Protein AF-A0A6L7WJK2-F1 (afdb_monomer_lite)

pLDDT: mean 91.2, std 11.85, range [32.03, 98.44]

Foldseek 3Di:
DDPPPPDPPAPVVCRVVVVVCVVVVVVVVVPQPQEEAFDADPVRATDPVNVVSCVVVVHHYHPPLADPVLVVLVVVLVVVLQQQAALDFLHQGGPVRHGGDCNVVPFFGFDKDAFQADPPACDCPPVCPRNHGDDRDDDDPPDRRIDGFKDFRCVVRGVSVVCVLVPPSVVSVVCNVPNPPDDDDGDMDGDQPVNGHYD

Sequence (199 aa):
MNTATAWQSDYGEHEAAMAVYREEGTARALALDNRGPIRYDADGALSEDIVESYWRHGFYVFEGVIGKDELADIERDVQSIEDRAPTEPRGKFDHLGRPALGADGKGGGMALVPPLSDPIGGTAGNNGRHPAKMIEPSVPAGAPEWVLQVVGGSLQFSDAALRLYAHPDLLRVAETFNGPDFTPFNEVIWIKHPRLGGS

Secondary structure (DSSP, 8-state):
---------S-GGGHHHHHHHHHHHHHHHHTSS-EE---B-TTSSBPHHHHHHHHHHS--EE-S-S-HHHHHHHHHHHHHHHHTS-SSTT-SB-TTSSBPTTTT--SS-EEEE-TT--SSTTSSGGGGT--SPPP-PPPPTT--S-EEEEEETGGGT-HHHHHHHT-HHHHHHHHHHH-TT------EEE---TTT---

Structure (mmCIF, N/CA/C/O backbone):
data_AF-A0A6L7WJK2-F1
#
_entry.id   AF-A0A6L7WJK2-F1
#
loop_
_atom_site.group_PDB
_atom_site.id
_atom_site.type_symbol
_atom_site.label_atom_id
_atom_site.label_alt_id
_atom_site.label_comp_id
_atom_site.label_asym_id
_atom_site.label_entity_id
_atom_site.label_seq_id
_atom_site.pdbx_PDB_ins_code
_atom_site.Cartn_x
_atom_site.Cartn_y
_atom_site.Cartn_z
_atom_site.occupancy
_atom_site.B_iso_or_equiv
_atom_site.auth_seq_id
_atom_site.auth_comp_id
_atom_site.auth_asym_id
_atom_site.auth_atom_id
_atom_site.pdbx_PDB_model_num
ATOM 1 N N . MET A 1 1 ? -43.176 7.180 7.317 1.00 32.03 1 MET A N 1
ATOM 2 C CA . MET A 1 1 ? -42.360 6.190 6.587 1.00 32.03 1 MET A CA 1
ATOM 3 C C . MET A 1 1 ? -41.141 6.933 6.085 1.00 32.03 1 MET A C 1
ATOM 5 O O . MET A 1 1 ? -41.282 7.759 5.197 1.00 32.03 1 MET A O 1
ATOM 9 N N . ASN A 1 2 ? -40.008 6.767 6.765 1.00 36.47 2 ASN A N 1
ATOM 10 C CA . ASN A 1 2 ? -38.777 7.478 6.439 1.00 36.47 2 ASN A CA 1
ATOM 11 C C . ASN A 1 2 ? -38.114 6.705 5.297 1.00 36.47 2 ASN A C 1
ATOM 13 O O . ASN A 1 2 ? -37.644 5.588 5.504 1.00 36.47 2 ASN A O 1
ATOM 17 N N . THR A 1 3 ? -38.178 7.234 4.080 1.00 38.47 3 THR A N 1
ATOM 18 C CA . THR A 1 3 ? -37.403 6.711 2.957 1.00 38.47 3 THR A CA 1
ATOM 19 C C . THR A 1 3 ? -35.939 6.909 3.311 1.00 38.47 3 THR A C 1
ATOM 21 O O . THR A 1 3 ? -35.471 8.044 3.323 1.00 38.47 3 THR A O 1
ATOM 24 N N . ALA A 1 4 ? -35.244 5.825 3.662 1.00 42.72 4 ALA A N 1
ATOM 25 C CA . ALA A 1 4 ? -33.793 5.826 3.751 1.00 42.72 4 ALA A CA 1
ATOM 26 C C . ALA A 1 4 ? -33.273 6.339 2.406 1.00 42.72 4 ALA A C 1
ATOM 28 O O . ALA A 1 4 ? -33.434 5.678 1.378 1.00 42.72 4 ALA A O 1
ATOM 29 N N . THR A 1 5 ? -32.772 7.572 2.398 1.00 44.53 5 THR A N 1
ATOM 30 C CA . THR A 1 5 ? -32.147 8.173 1.230 1.00 44.53 5 THR A CA 1
ATOM 31 C C . THR A 1 5 ? -31.032 7.242 0.782 1.00 44.53 5 THR A C 1
ATOM 33 O O . THR A 1 5 ? -30.234 6.767 1.593 1.00 44.53 5 THR A O 1
ATOM 36 N N . ALA A 1 6 ? -31.032 6.913 -0.510 1.00 47.53 6 ALA A N 1
ATOM 37 C CA . ALA A 1 6 ? -29.958 6.158 -1.125 1.00 47.53 6 ALA A CA 1
ATOM 38 C C . ALA A 1 6 ? -28.617 6.809 -0.758 1.00 47.53 6 ALA A C 1
ATOM 40 O O . ALA A 1 6 ? -28.504 8.032 -0.739 1.00 47.53 6 ALA A O 1
ATOM 41 N N . TRP A 1 7 ? -27.639 5.972 -0.420 1.00 51.56 7 TRP A N 1
ATOM 42 C CA . TRP A 1 7 ? -26.286 6.350 -0.031 1.00 51.56 7 TRP A CA 1
ATOM 43 C C . TRP A 1 7 ? -25.694 7.348 -1.026 1.00 51.56 7 TRP A C 1
ATOM 45 O O . TRP A 1 7 ? -25.250 6.954 -2.102 1.00 51.56 7 TRP A O 1
ATOM 55 N N . GLN A 1 8 ? -25.682 8.627 -0.666 1.00 54.84 8 GLN A N 1
ATOM 56 C CA . GLN A 1 8 ? -25.047 9.659 -1.467 1.00 54.84 8 GLN A CA 1
ATOM 57 C C . GLN A 1 8 ? -23.642 9.881 -0.904 1.00 54.84 8 GLN A C 1
ATOM 59 O O . GLN A 1 8 ? -23.426 10.711 -0.030 1.00 54.84 8 GLN A O 1
ATOM 64 N N . SER A 1 9 ? -22.702 9.035 -1.332 1.00 60.44 9 SER A N 1
ATOM 65 C CA . SER A 1 9 ? -21.267 9.188 -1.059 1.00 60.44 9 SER A CA 1
ATOM 66 C C . SER A 1 9 ? -20.585 9.884 -2.240 1.00 60.44 9 SER A C 1
ATOM 68 O O . SER A 1 9 ? -19.611 9.366 -2.789 1.00 60.44 9 SER A O 1
ATOM 70 N N . ASP A 1 10 ? -21.178 10.981 -2.702 1.00 71.38 10 ASP A N 1
ATOM 71 C CA . ASP A 1 10 ? -20.612 11.828 -3.747 1.00 71.38 10 ASP A CA 1
ATOM 72 C C . ASP A 1 10 ? -19.895 13.031 -3.114 1.00 71.38 10 ASP A C 1
ATOM 74 O O . ASP A 1 10 ? -19.977 13.260 -1.904 1.00 71.38 10 ASP A O 1
ATOM 78 N N . TYR A 1 11 ? -19.141 13.785 -3.908 1.00 74.56 11 TYR A N 1
ATOM 79 C CA . TYR A 1 11 ? -18.421 14.964 -3.422 1.00 74.56 11 TYR A CA 1
ATOM 80 C C . TYR A 1 11 ? -19.337 16.200 -3.247 1.00 74.56 11 TYR A C 1
ATOM 82 O O . TYR A 1 11 ? -18.851 17.334 -3.247 1.00 74.56 11 TYR A O 1
ATOM 90 N N . GLY A 1 12 ? -20.657 16.016 -3.108 1.00 82.25 12 GLY A N 1
ATOM 91 C CA . GLY A 1 12 ? -21.632 17.086 -2.910 1.00 82.25 12 GLY A CA 1
ATOM 92 C C . GLY A 1 12 ? -21.633 18.088 -4.063 1.00 82.25 12 GLY A C 1
ATOM 93 O O . GLY A 1 12 ? -21.690 17.717 -5.235 1.00 82.25 12 GLY A O 1
ATOM 94 N N . GLU A 1 13 ? -21.515 19.380 -3.745 1.00 84.69 13 GLU A N 1
ATOM 95 C CA . GLU A 1 13 ? -21.421 20.441 -4.761 1.00 84.69 13 GLU A CA 1
ATOM 96 C C . GLU A 1 13 ? -20.194 20.304 -5.683 1.00 84.69 13 GLU A C 1
ATOM 98 O O . GLU A 1 13 ? -20.182 20.859 -6.783 1.00 84.69 13 GLU A O 1
ATOM 103 N N . HIS A 1 14 ? -19.179 19.536 -5.274 1.00 84.94 14 HIS A N 1
ATOM 104 C CA . HIS A 1 14 ? -17.973 19.287 -6.060 1.00 84.94 14 HIS A CA 1
ATOM 105 C C . HIS A 1 14 ? -18.048 18.021 -6.926 1.00 84.94 14 HIS A C 1
ATOM 107 O O . HIS A 1 14 ? -17.106 17.764 -7.677 1.00 84.94 14 HIS A O 1
ATOM 113 N N . GLU A 1 15 ? -19.133 17.237 -6.881 1.00 87.94 15 GLU A N 1
ATOM 114 C CA . GLU A 1 15 ? -19.211 15.956 -7.605 1.00 87.94 15 GLU A CA 1
ATOM 115 C C . GLU A 1 15 ? -18.993 16.115 -9.112 1.00 87.94 15 GLU A C 1
ATOM 117 O O . GLU A 1 15 ? -18.201 15.381 -9.702 1.00 87.94 15 GLU A O 1
ATOM 122 N N . ALA A 1 16 ? -19.628 17.112 -9.733 1.00 91.06 16 ALA A N 1
ATOM 123 C CA . ALA A 1 16 ? -19.473 17.360 -11.166 1.00 91.06 16 ALA A CA 1
ATOM 124 C C . ALA A 1 16 ? -18.013 17.668 -11.545 1.00 91.06 16 ALA A C 1
ATOM 126 O O . ALA A 1 16 ? -17.501 17.137 -12.529 1.00 91.06 16 ALA A O 1
ATOM 127 N N . ALA A 1 17 ? -17.318 18.475 -10.739 1.00 92.75 17 ALA A N 1
ATOM 128 C CA . ALA A 1 17 ? -15.907 18.783 -10.962 1.00 92.75 17 ALA A CA 1
ATOM 129 C C . ALA A 1 17 ? -15.015 17.549 -10.740 1.00 92.75 17 ALA A C 1
ATOM 131 O O . ALA A 1 17 ? -14.096 17.300 -11.519 1.00 92.75 17 ALA A O 1
ATOM 132 N N . MET A 1 18 ? -15.313 16.740 -9.719 1.00 90.69 18 MET A N 1
ATOM 133 C CA . MET A 1 18 ? -14.588 15.502 -9.429 1.00 90.69 18 MET A CA 1
ATOM 134 C C . MET A 1 18 ? -14.791 14.427 -10.499 1.00 90.69 18 MET A C 1
ATOM 136 O O . MET A 1 18 ? -13.870 13.657 -10.772 1.00 90.69 18 MET A O 1
ATOM 140 N N . ALA A 1 19 ? -15.969 14.344 -11.120 1.00 93.19 19 ALA A N 1
ATOM 141 C CA . ALA A 1 19 ? -16.209 13.471 -12.269 1.00 93.19 19 ALA A CA 1
ATOM 142 C C . ALA A 1 19 ? -15.299 13.846 -13.447 1.00 93.19 19 ALA A C 1
ATOM 144 O O . ALA A 1 19 ? -14.521 13.005 -13.895 1.00 93.19 19 ALA A O 1
ATOM 145 N N . VAL A 1 20 ? -15.300 15.121 -13.852 1.00 96.69 20 VAL A N 1
ATOM 146 C CA . VAL A 1 20 ? -14.435 15.621 -14.936 1.00 96.69 20 VAL A CA 1
ATOM 147 C C . VAL A 1 20 ? -12.956 15.396 -14.613 1.00 96.69 20 VAL A C 1
ATOM 149 O O . VAL A 1 20 ? -12.217 14.853 -15.431 1.00 96.69 20 VAL A O 1
ATOM 152 N N . TYR A 1 21 ? -12.523 15.735 -13.394 1.00 96.12 21 TYR A N 1
ATOM 153 C CA . TYR A 1 21 ? -11.138 15.537 -12.962 1.00 96.12 21 TYR A CA 1
ATOM 154 C C . TYR A 1 21 ? -10.690 14.072 -13.070 1.00 96.12 21 TYR A C 1
ATOM 156 O O . TYR A 1 21 ? -9.585 13.799 -13.546 1.00 96.12 21 TYR A O 1
ATOM 164 N N . ARG A 1 22 ? -11.543 13.127 -12.647 1.00 95.50 22 ARG A N 1
ATOM 165 C CA . ARG A 1 22 ? -11.265 11.686 -12.739 1.00 95.50 22 ARG A CA 1
ATOM 166 C C . ARG A 1 22 ? -11.180 11.232 -14.190 1.00 95.50 22 ARG A C 1
ATOM 168 O O . ARG A 1 22 ? -10.203 10.583 -14.539 1.00 95.50 22 ARG A O 1
ATOM 175 N N . GLU A 1 23 ? -12.147 11.595 -15.028 1.00 97.50 23 GLU A N 1
ATOM 176 C CA . GLU A 1 23 ? -12.172 11.198 -16.441 1.00 97.50 23 GLU A CA 1
ATOM 177 C C . GLU A 1 23 ? -10.938 11.702 -17.197 1.00 97.50 23 GLU A C 1
ATOM 179 O O . GLU A 1 23 ? -10.216 10.917 -17.818 1.00 97.50 23 GLU A O 1
ATOM 184 N N . GLU A 1 24 ? -10.638 12.997 -17.090 1.00 98.00 24 GLU A N 1
ATOM 185 C CA . GLU A 1 24 ? -9.466 13.582 -17.738 1.00 98.00 24 GLU A CA 1
ATOM 186 C C . GLU A 1 24 ? -8.157 13.029 -17.160 1.00 98.00 24 GLU A C 1
ATOM 188 O O . GLU A 1 24 ? -7.201 12.775 -17.895 1.00 98.00 24 GLU A O 1
ATOM 193 N N . GLY A 1 25 ? -8.099 12.832 -15.839 1.00 97.25 25 GLY A N 1
ATOM 194 C CA . GLY A 1 25 ? -6.957 12.234 -15.155 1.00 97.25 25 GLY A CA 1
ATOM 195 C C . GLY A 1 25 ? -6.687 10.808 -15.624 1.00 97.25 25 GLY A C 1
ATOM 196 O O . GLY A 1 25 ? -5.543 10.479 -15.935 1.00 97.25 25 GLY A O 1
ATOM 197 N N . THR A 1 26 ? -7.730 9.986 -15.748 1.00 97.00 26 THR A N 1
ATOM 198 C CA . THR A 1 26 ? -7.641 8.627 -16.287 1.00 97.00 26 THR A CA 1
ATOM 199 C C . THR A 1 26 ? -7.170 8.641 -17.736 1.00 97.00 26 THR A C 1
ATOM 201 O O . THR A 1 26 ? -6.247 7.900 -18.066 1.00 97.00 26 THR A O 1
ATOM 204 N N . ALA A 1 27 ? -7.732 9.504 -18.587 1.00 97.88 27 ALA A N 1
ATOM 205 C CA . ALA A 1 27 ? -7.304 9.612 -19.981 1.00 97.88 27 ALA A CA 1
ATOM 206 C C . ALA A 1 27 ? -5.813 9.973 -20.096 1.00 97.88 27 ALA A C 1
ATOM 208 O O . ALA A 1 27 ? -5.083 9.339 -20.857 1.00 97.88 27 ALA A O 1
ATOM 209 N N . ARG A 1 28 ? -5.334 10.938 -19.295 1.00 96.69 28 ARG A N 1
ATOM 210 C CA . ARG A 1 28 ? -3.907 11.297 -19.247 1.00 96.69 28 ARG A CA 1
ATOM 211 C C . ARG A 1 28 ? -3.039 10.150 -18.739 1.00 96.69 28 ARG A C 1
ATOM 213 O O . ARG A 1 28 ? -2.010 9.877 -19.340 1.00 96.69 28 ARG A O 1
ATOM 220 N N . ALA A 1 29 ? -3.451 9.475 -17.666 1.00 95.44 29 ALA A N 1
ATOM 221 C CA . ALA A 1 29 ? -2.688 8.379 -17.071 1.00 95.44 29 ALA A CA 1
ATOM 222 C C . ALA A 1 29 ? -2.567 7.166 -18.008 1.00 95.44 29 ALA A C 1
ATOM 224 O O . ALA A 1 29 ? -1.514 6.542 -18.064 1.00 95.44 29 ALA A O 1
ATOM 225 N N . LEU A 1 30 ? -3.625 6.839 -18.757 1.00 95.62 30 LEU A N 1
ATOM 226 C CA . LEU A 1 30 ? -3.618 5.732 -19.720 1.00 95.62 30 LEU A CA 1
ATOM 227 C C . LEU A 1 30 ? -2.842 6.047 -21.005 1.00 95.62 30 LEU A C 1
ATOM 229 O O . LEU A 1 30 ? -2.488 5.124 -21.731 1.00 95.62 30 LEU A O 1
ATOM 233 N N . ALA A 1 31 ? -2.574 7.323 -21.289 1.00 96.56 31 ALA A N 1
ATOM 234 C CA . ALA A 1 31 ? -1.757 7.738 -22.425 1.00 96.56 31 ALA A CA 1
ATOM 235 C C . ALA A 1 31 ? -0.241 7.691 -22.142 1.00 96.56 31 ALA A C 1
ATOM 237 O O . ALA A 1 31 ? 0.546 7.887 -23.067 1.00 96.56 31 ALA A O 1
ATOM 238 N N . LEU A 1 32 ? 0.175 7.465 -20.888 1.00 96.62 32 LEU A N 1
ATOM 239 C CA . LEU A 1 32 ? 1.586 7.364 -20.511 1.00 96.62 32 LEU A CA 1
ATOM 240 C C . LEU A 1 32 ? 2.197 6.034 -20.977 1.00 96.62 32 LEU A C 1
ATOM 242 O O . LEU A 1 32 ? 1.569 4.980 -20.905 1.00 96.62 32 LEU A O 1
ATOM 246 N N . ASP A 1 33 ? 3.467 6.071 -21.375 1.00 94.88 33 ASP A N 1
ATOM 247 C CA . ASP A 1 33 ? 4.296 4.917 -21.742 1.00 94.88 33 ASP A CA 1
ATOM 248 C C . ASP A 1 33 ? 4.990 4.286 -20.517 1.00 94.88 33 ASP A C 1
ATOM 250 O O . ASP A 1 33 ? 6.176 3.959 -20.551 1.00 94.88 33 ASP A O 1
ATOM 254 N N . ASN A 1 34 ? 4.269 4.139 -19.399 1.00 97.81 34 ASN A N 1
ATOM 255 C CA . ASN A 1 34 ? 4.832 3.712 -18.110 1.00 97.81 34 ASN A CA 1
ATOM 256 C C . ASN A 1 34 ? 4.153 2.478 -17.506 1.00 97.81 34 ASN A C 1
ATOM 258 O O . ASN A 1 34 ? 3.971 2.385 -16.290 1.00 97.81 34 ASN A O 1
ATOM 262 N N . ARG A 1 35 ? 3.740 1.537 -18.356 1.00 97.94 35 ARG A N 1
ATOM 263 C CA . ARG A 1 35 ? 2.968 0.363 -17.947 1.00 97.94 35 ARG A CA 1
ATOM 264 C C . ARG A 1 35 ? 3.322 -0.872 -18.765 1.00 97.94 35 ARG A C 1
ATOM 266 O O . ARG A 1 35 ? 3.453 -0.786 -19.983 1.00 97.94 35 ARG A O 1
ATOM 273 N N . GLY A 1 36 ? 3.408 -2.020 -18.100 1.00 98.00 36 GLY A N 1
ATOM 274 C CA . GLY A 1 36 ? 3.637 -3.311 -18.747 1.00 98.00 36 GLY A CA 1
ATOM 275 C C . GLY A 1 36 ? 4.195 -4.365 -17.789 1.00 98.00 36 GLY A C 1
ATOM 276 O O . GLY A 1 36 ? 4.323 -4.097 -16.596 1.00 98.00 36 GLY A O 1
ATOM 277 N N . PRO A 1 37 ? 4.526 -5.575 -18.269 1.00 98.06 37 PRO A N 1
ATOM 278 C CA . PRO A 1 37 ? 5.157 -6.593 -17.434 1.00 98.06 37 PRO A CA 1
ATOM 279 C C . PRO A 1 37 ? 6.582 -6.186 -17.043 1.00 98.06 37 PRO A C 1
ATOM 281 O O . PRO A 1 37 ? 7.227 -5.387 -17.727 1.00 98.06 37 PRO A O 1
ATOM 284 N N . ILE A 1 38 ? 7.103 -6.790 -15.975 1.00 98.19 38 ILE A N 1
ATOM 285 C CA . ILE A 1 38 ? 8.529 -6.686 -15.652 1.00 98.19 38 ILE A CA 1
ATOM 286 C C . ILE A 1 38 ? 9.331 -7.345 -16.780 1.00 98.19 38 ILE A C 1
ATOM 288 O O . ILE A 1 38 ? 9.020 -8.456 -17.215 1.00 98.19 38 ILE A O 1
ATOM 292 N N . ARG A 1 39 ? 10.366 -6.653 -17.259 1.00 97.94 39 ARG A N 1
ATOM 293 C CA . ARG A 1 39 ? 11.303 -7.162 -18.264 1.00 97.94 39 ARG A CA 1
ATOM 294 C C . ARG A 1 39 ? 12.729 -6.941 -17.804 1.00 97.94 39 ARG A C 1
ATOM 296 O O . ARG A 1 39 ? 13.037 -5.902 -17.227 1.00 97.94 39 ARG A O 1
ATOM 303 N N . TYR A 1 40 ? 13.576 -7.907 -18.123 1.00 98.06 40 TYR A N 1
ATOM 304 C CA . TYR A 1 40 ? 14.997 -7.856 -17.834 1.00 98.06 40 TYR A CA 1
ATOM 305 C C . TYR A 1 40 ? 15.795 -7.886 -19.132 1.00 98.06 40 TYR A C 1
ATOM 307 O O . TYR A 1 40 ? 15.417 -8.588 -20.075 1.00 98.06 40 TYR A O 1
ATOM 315 N N . ASP A 1 41 ? 16.892 -7.140 -19.155 1.00 97.06 41 ASP A N 1
ATOM 316 C CA . ASP A 1 41 ? 17.860 -7.180 -20.241 1.00 97.06 41 ASP A CA 1
ATOM 317 C C . ASP A 1 41 ? 18.749 -8.432 -20.117 1.00 97.06 41 ASP A C 1
ATOM 319 O O . ASP A 1 41 ? 18.620 -9.242 -19.193 1.00 97.06 41 ASP A O 1
ATOM 323 N N . ALA A 1 42 ? 19.636 -8.650 -21.091 1.00 96.50 42 ALA A N 1
ATOM 324 C CA . ALA A 1 42 ? 20.426 -9.882 -21.188 1.00 96.50 42 ALA A CA 1
ATOM 325 C C . ALA A 1 42 ? 21.390 -10.108 -20.005 1.00 96.50 42 ALA A C 1
ATOM 327 O O . ALA A 1 42 ? 21.792 -11.242 -19.746 1.00 96.50 42 ALA A O 1
ATOM 328 N N . ASP A 1 43 ? 21.763 -9.042 -19.301 1.00 94.38 43 ASP A N 1
ATOM 329 C CA . ASP A 1 43 ? 22.588 -9.062 -18.092 1.00 94.38 43 ASP A CA 1
ATOM 330 C C . ASP A 1 43 ? 21.773 -9.292 -16.803 1.00 94.38 43 ASP A C 1
ATOM 332 O O . ASP A 1 43 ? 22.351 -9.451 -15.728 1.00 94.38 43 ASP A O 1
ATOM 336 N N . GLY A 1 44 ? 20.442 -9.365 -16.908 1.00 94.06 44 GLY A N 1
ATOM 337 C CA . GLY A 1 44 ? 19.522 -9.545 -15.789 1.00 94.06 44 GLY A CA 1
ATOM 338 C C . GLY A 1 44 ? 19.106 -8.246 -15.095 1.00 94.06 44 GLY A C 1
ATOM 339 O O . GLY A 1 44 ? 18.338 -8.320 -14.131 1.00 94.06 44 GLY A O 1
ATOM 340 N N . ALA A 1 45 ? 19.567 -7.082 -15.564 1.00 96.06 45 ALA A N 1
ATOM 341 C CA . ALA A 1 45 ? 19.115 -5.785 -15.069 1.00 96.06 45 ALA A CA 1
ATOM 342 C C . ALA A 1 45 ? 17.670 -5.503 -15.505 1.00 96.06 45 ALA A C 1
ATOM 344 O O . ALA A 1 45 ? 17.208 -6.016 -16.527 1.00 96.06 45 ALA A O 1
ATOM 345 N N . LEU A 1 46 ? 16.931 -4.702 -14.727 1.00 98.19 46 LEU A N 1
ATOM 346 C CA . LEU A 1 46 ? 15.621 -4.200 -15.154 1.00 98.19 46 LEU A CA 1
ATOM 347 C C . LEU A 1 46 ? 15.796 -3.406 -16.451 1.00 98.19 46 LEU A C 1
ATOM 349 O O . LEU A 1 46 ? 16.695 -2.573 -16.528 1.00 98.19 46 LEU A O 1
ATOM 353 N N . SER A 1 47 ? 14.935 -3.669 -17.435 1.00 98.25 47 SER A N 1
ATOM 354 C CA . SER A 1 47 ? 15.109 -3.137 -18.787 1.00 98.25 47 SER A CA 1
ATOM 355 C C . SER A 1 47 ? 15.275 -1.616 -18.795 1.00 98.25 47 SER A C 1
ATOM 357 O O . 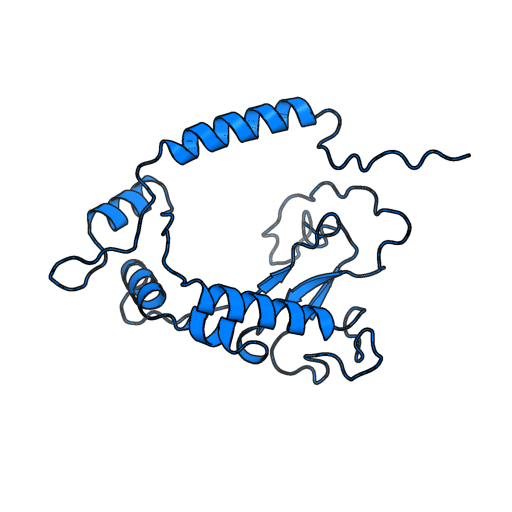SER A 1 47 ? 14.496 -0.909 -18.146 1.00 98.25 47 SER A O 1
ATOM 359 N N . GLU A 1 48 ? 16.279 -1.119 -19.523 1.00 97.38 48 GLU A N 1
ATOM 360 C CA . GLU A 1 48 ? 16.651 0.305 -19.529 1.00 97.38 48 GLU A CA 1
ATOM 361 C C . GLU A 1 48 ? 15.451 1.218 -19.827 1.00 97.38 48 GLU A C 1
ATOM 363 O O . GLU A 1 48 ? 15.242 2.218 -19.142 1.00 97.38 48 GLU A O 1
ATOM 368 N N . ASP A 1 49 ? 14.579 0.822 -20.757 1.00 97.50 49 ASP A N 1
ATOM 369 C CA . ASP A 1 49 ? 13.407 1.616 -21.136 1.00 97.50 49 ASP A CA 1
ATOM 370 C C . ASP A 1 49 ? 12.364 1.752 -20.002 1.00 97.50 49 ASP A C 1
ATOM 372 O O . ASP A 1 49 ? 11.682 2.775 -19.887 1.00 97.50 49 ASP A O 1
ATOM 376 N N . ILE A 1 50 ? 12.283 0.765 -19.101 1.00 98.31 50 ILE A N 1
ATOM 377 C CA . ILE A 1 50 ? 11.444 0.824 -17.894 1.00 98.31 50 ILE A CA 1
ATOM 378 C C . ILE A 1 50 ? 12.046 1.811 -16.890 1.00 98.31 50 ILE A C 1
ATOM 380 O O . ILE A 1 50 ? 11.318 2.619 -16.308 1.00 98.31 50 ILE A O 1
ATOM 384 N N . VAL A 1 51 ? 13.367 1.766 -16.699 1.00 98.12 51 VAL A N 1
ATOM 385 C CA . VAL A 1 51 ? 14.094 2.672 -15.797 1.00 98.12 51 VAL A CA 1
ATOM 386 C C . VAL A 1 51 ? 13.982 4.119 -16.286 1.00 98.12 51 VAL A C 1
ATOM 388 O O . VAL A 1 51 ? 13.666 5.013 -15.499 1.00 98.12 51 VAL A O 1
ATOM 391 N N . GLU A 1 52 ? 14.161 4.360 -17.585 1.00 98.00 52 GLU A N 1
ATOM 392 C CA . GLU A 1 52 ? 13.980 5.678 -18.199 1.00 98.00 52 GLU A CA 1
ATOM 393 C C . GLU A 1 52 ? 12.545 6.200 -18.040 1.00 98.00 52 GLU A C 1
ATOM 395 O O . GLU A 1 52 ? 12.342 7.361 -17.672 1.00 98.00 52 GLU A O 1
ATOM 400 N N . SER A 1 53 ? 11.543 5.348 -18.286 1.00 98.06 53 SER A N 1
ATOM 401 C CA . SER A 1 53 ? 10.128 5.698 -18.123 1.00 98.06 53 SER A CA 1
ATOM 402 C C . SER A 1 53 ? 9.794 6.032 -16.664 1.00 98.06 53 SER A C 1
ATOM 404 O O . SER A 1 53 ? 9.161 7.057 -16.390 1.00 98.06 53 SER A O 1
ATOM 406 N N . TYR A 1 54 ? 10.305 5.246 -15.708 1.00 97.94 54 TYR A N 1
ATOM 407 C CA . TYR A 1 54 ? 10.178 5.535 -14.279 1.00 97.94 54 TYR A CA 1
ATOM 408 C C . TYR A 1 54 ? 10.738 6.917 -13.927 1.00 97.94 54 TYR A C 1
ATOM 410 O O . TYR A 1 54 ? 10.044 7.706 -13.290 1.00 97.94 54 TYR A O 1
ATOM 418 N N . TRP A 1 55 ? 11.955 7.253 -14.366 1.00 97.81 55 TRP A N 1
ATOM 419 C CA . TRP A 1 55 ? 12.554 8.558 -14.066 1.00 97.81 55 TRP A CA 1
ATOM 420 C C . TRP A 1 55 ? 11.839 9.722 -14.757 1.00 97.81 55 TRP A C 1
ATOM 422 O O . TRP A 1 55 ? 11.750 10.808 -14.185 1.00 97.81 55 TRP A O 1
ATOM 432 N N . ARG A 1 56 ? 11.299 9.505 -15.963 1.00 97.88 56 ARG A N 1
ATOM 433 C CA . ARG A 1 56 ? 10.531 10.516 -16.704 1.00 97.88 56 ARG A CA 1
ATOM 434 C C . ARG A 1 56 ? 9.203 10.849 -16.023 1.00 97.88 56 ARG A C 1
ATOM 436 O O . ARG A 1 56 ? 8.840 12.022 -15.955 1.00 97.88 56 ARG A O 1
ATOM 443 N N . HIS A 1 57 ? 8.481 9.835 -15.546 1.00 97.25 57 HIS A N 1
ATOM 444 C CA . HIS A 1 57 ? 7.117 9.987 -15.017 1.00 97.25 57 HIS A CA 1
ATOM 445 C C . HIS A 1 57 ? 7.038 10.008 -13.488 1.00 97.25 57 HIS A C 1
ATOM 447 O O . HIS A 1 57 ? 6.009 10.384 -12.929 1.00 97.25 57 HIS A O 1
ATOM 453 N N . GLY A 1 58 ? 8.105 9.599 -12.802 1.00 96.69 58 GLY A N 1
ATOM 454 C CA . GLY A 1 58 ? 8.171 9.433 -11.348 1.00 96.69 58 GLY A CA 1
ATOM 455 C C . GLY A 1 58 ? 7.569 8.122 -10.827 1.00 96.69 58 GLY A C 1
ATOM 456 O O . GLY A 1 58 ? 7.572 7.900 -9.618 1.00 96.69 58 GLY A O 1
ATOM 457 N N . PHE A 1 59 ? 7.029 7.268 -11.705 1.00 97.25 59 PHE A N 1
ATOM 458 C CA . PHE A 1 59 ? 6.492 5.945 -11.375 1.00 97.25 59 PHE A CA 1
ATOM 459 C C . PHE A 1 59 ? 6.349 5.064 -12.626 1.00 97.25 59 PHE A C 1
ATOM 461 O O . PHE A 1 59 ? 6.241 5.567 -13.747 1.00 97.25 59 PHE A O 1
ATOM 468 N N . TYR A 1 60 ? 6.269 3.748 -12.415 1.00 98.06 60 TYR A N 1
ATOM 469 C CA . TYR A 1 60 ? 5.952 2.749 -13.437 1.00 98.06 60 TYR A CA 1
ATOM 470 C C . TYR A 1 60 ? 4.917 1.758 -12.889 1.00 98.06 60 TYR A C 1
ATOM 472 O O . TYR A 1 60 ? 4.968 1.397 -11.712 1.00 98.06 60 TYR A O 1
ATOM 480 N N . VAL A 1 61 ? 3.969 1.323 -13.719 1.00 98.06 61 VAL A N 1
ATOM 481 C CA . VAL A 1 61 ? 2.921 0.364 -13.348 1.00 98.06 61 VAL A CA 1
ATOM 482 C C .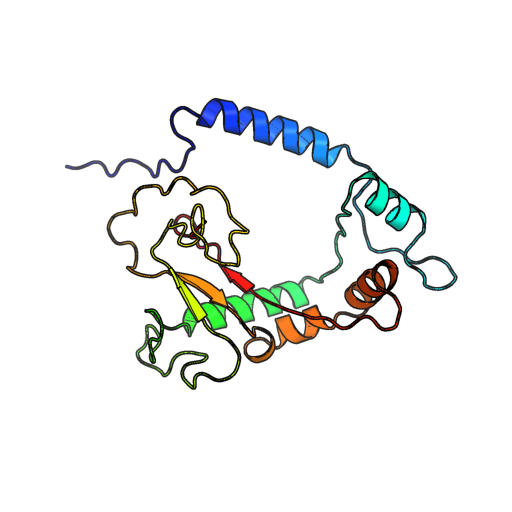 VAL A 1 61 ? 3.243 -1.004 -13.927 1.00 98.06 61 VAL A C 1
ATOM 484 O O . VAL A 1 61 ? 3.030 -1.257 -15.112 1.00 98.06 61 VAL A O 1
ATOM 487 N N . PHE A 1 62 ? 3.717 -1.908 -13.075 1.00 98.31 62 PHE A N 1
ATOM 488 C CA . PHE A 1 62 ? 3.913 -3.289 -13.488 1.00 98.31 62 PHE A CA 1
ATOM 489 C C . PHE A 1 62 ? 2.595 -4.063 -13.523 1.00 98.31 62 PHE A C 1
ATOM 491 O O . PHE A 1 62 ? 1.821 -4.046 -12.566 1.00 98.31 62 PHE A O 1
ATOM 498 N N . GLU A 1 63 ? 2.353 -4.770 -14.621 1.00 97.56 63 GLU A N 1
ATOM 499 C CA . GLU A 1 63 ? 1.146 -5.565 -14.838 1.00 97.56 63 GLU A CA 1
ATOM 500 C C . GLU A 1 63 ? 1.456 -7.058 -14.811 1.00 97.56 63 GLU A C 1
ATOM 502 O O . GLU A 1 63 ? 2.479 -7.506 -15.323 1.00 97.56 63 GLU A O 1
ATOM 507 N N . GLY A 1 64 ? 0.551 -7.837 -14.213 1.00 96.50 64 GLY A N 1
ATOM 508 C CA . GLY A 1 64 ? 0.667 -9.296 -14.184 1.00 96.50 64 GLY A CA 1
ATOM 509 C C . GLY A 1 64 ? 1.845 -9.831 -13.367 1.00 96.50 64 GLY A C 1
ATOM 510 O O . GLY A 1 64 ? 2.251 -10.961 -13.604 1.00 96.50 64 GLY A O 1
ATOM 511 N N . VAL A 1 65 ? 2.391 -9.039 -12.433 1.00 97.00 65 VAL A N 1
ATOM 512 C CA . VAL A 1 65 ? 3.500 -9.474 -11.564 1.00 97.00 65 VAL A CA 1
ATOM 513 C C . VAL A 1 65 ? 3.050 -10.565 -10.602 1.00 97.00 65 VAL A C 1
ATOM 515 O O . VAL A 1 65 ? 3.718 -11.580 -10.477 1.00 97.00 65 VAL A O 1
ATOM 518 N N . ILE A 1 66 ? 1.911 -10.353 -9.938 1.00 97.62 66 ILE A N 1
ATOM 519 C CA . ILE A 1 66 ? 1.392 -11.268 -8.918 1.00 97.62 66 ILE A CA 1
ATOM 520 C C . ILE A 1 66 ? 0.362 -12.194 -9.556 1.00 97.62 66 ILE A C 1
ATOM 522 O O . ILE A 1 66 ? -0.607 -11.737 -10.176 1.00 97.62 66 ILE A O 1
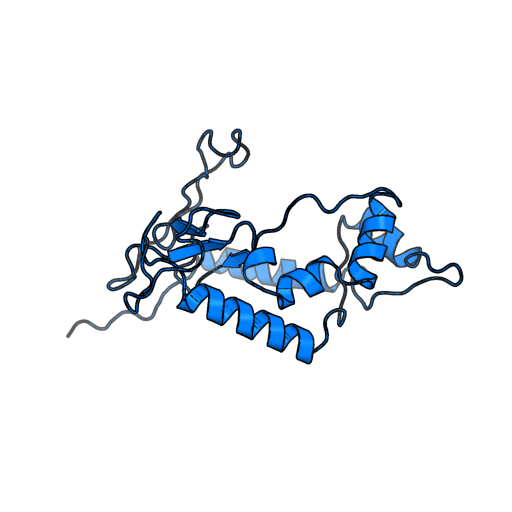ATOM 526 N N . GLY A 1 67 ? 0.583 -13.499 -9.419 1.00 97.12 67 GLY A N 1
ATOM 527 C CA . GLY A 1 67 ? -0.275 -14.531 -9.979 1.00 97.12 67 GLY A CA 1
ATOM 528 C C . GLY A 1 67 ? -1.640 -14.614 -9.294 1.00 97.12 67 GLY A C 1
ATOM 529 O O . GLY A 1 67 ? -1.849 -14.131 -8.185 1.00 97.12 67 GLY A O 1
ATOM 530 N N . LYS A 1 68 ? -2.599 -15.282 -9.945 1.00 98.12 68 LYS A N 1
ATOM 531 C CA . LYS A 1 68 ? -3.961 -15.447 -9.401 1.00 98.12 68 LYS A CA 1
ATOM 532 C C . LYS A 1 68 ? -3.986 -16.195 -8.068 1.00 98.12 68 LYS A C 1
ATOM 534 O O . LYS A 1 68 ? -4.756 -15.821 -7.190 1.00 98.12 68 LYS A O 1
ATOM 539 N N . ASP A 1 69 ? -3.156 -17.223 -7.928 1.00 98.12 69 ASP A N 1
ATOM 540 C CA . ASP A 1 69 ? -3.099 -18.027 -6.705 1.00 98.12 69 ASP A CA 1
ATOM 541 C C . ASP A 1 69 ? -2.482 -17.225 -5.550 1.00 98.12 69 ASP A C 1
ATOM 543 O O . ASP A 1 69 ? -3.001 -17.250 -4.437 1.00 98.12 69 ASP A O 1
ATOM 547 N N . GLU A 1 70 ? -1.449 -16.425 -5.831 1.00 98.00 70 GLU A N 1
ATOM 548 C CA . GLU A 1 70 ? -0.851 -15.505 -4.857 1.00 98.00 70 GLU A CA 1
ATOM 549 C C . GLU A 1 70 ? -1.843 -14.419 -4.426 1.00 98.00 70 GLU A C 1
ATOM 551 O O . GLU A 1 70 ? -1.972 -14.136 -3.237 1.00 98.00 70 GLU A O 1
ATOM 556 N N . LEU A 1 71 ? -2.600 -13.845 -5.369 1.00 98.25 71 LEU A N 1
ATOM 557 C CA . LEU A 1 71 ? -3.672 -12.897 -5.054 1.00 98.25 71 LEU A CA 1
ATOM 558 C C . LEU A 1 71 ? -4.744 -13.531 -4.157 1.00 98.25 71 LEU A C 1
ATOM 560 O O . LEU A 1 71 ? -5.201 -12.889 -3.214 1.00 98.25 71 LEU A O 1
ATOM 564 N N . ALA A 1 72 ? -5.116 -14.787 -4.411 1.00 98.44 72 ALA A N 1
ATOM 565 C CA . ALA A 1 72 ? -6.087 -15.507 -3.590 1.00 98.44 72 ALA A CA 1
ATOM 566 C C . ALA A 1 72 ? -5.556 -15.825 -2.180 1.00 98.44 72 ALA A C 1
ATOM 568 O O . ALA A 1 72 ? -6.330 -15.829 -1.220 1.00 98.44 72 ALA A O 1
ATOM 569 N N . ASP A 1 73 ? -4.256 -16.097 -2.041 1.00 98.12 73 ASP A N 1
ATOM 570 C CA . ASP A 1 73 ? -3.588 -16.229 -0.742 1.00 98.12 73 ASP A CA 1
ATOM 571 C C . ASP A 1 73 ? -3.613 -14.904 0.031 1.00 98.12 73 ASP A C 1
ATOM 573 O O . ASP A 1 73 ? -4.017 -14.884 1.193 1.00 98.12 73 ASP A O 1
ATOM 577 N N . ILE A 1 74 ? -3.255 -13.794 -0.624 1.00 97.88 74 ILE A N 1
ATOM 578 C CA . ILE A 1 74 ? -3.276 -12.454 -0.019 1.00 97.88 74 ILE A CA 1
ATOM 579 C C . ILE A 1 74 ? -4.692 -12.094 0.441 1.00 97.88 74 ILE A C 1
ATOM 581 O O . ILE A 1 74 ? -4.875 -11.647 1.571 1.00 97.88 74 ILE A O 1
ATOM 585 N N . GLU A 1 75 ? -5.700 -12.308 -0.406 1.00 98.00 75 GLU A N 1
ATOM 586 C CA . GLU A 1 75 ? -7.096 -12.007 -0.079 1.00 98.00 75 GLU A CA 1
ATOM 587 C C . GLU A 1 75 ? -7.576 -12.796 1.148 1.00 98.00 75 GLU A C 1
ATOM 589 O O . GLU A 1 75 ? -8.159 -12.222 2.069 1.00 98.00 75 GLU A O 1
ATOM 594 N N . ARG A 1 76 ? -7.286 -14.099 1.199 1.00 98.44 76 ARG A N 1
ATOM 595 C CA . ARG A 1 76 ? -7.638 -14.961 2.335 1.00 98.44 76 ARG A CA 1
ATOM 596 C C . ARG A 1 76 ? -6.964 -14.516 3.629 1.00 98.44 76 ARG A C 1
ATOM 598 O O . ARG A 1 76 ? -7.619 -14.484 4.672 1.00 98.44 76 ARG A O 1
ATOM 605 N N . ASP A 1 77 ? -5.680 -14.180 3.574 1.00 97.69 77 ASP A N 1
ATOM 606 C CA . ASP A 1 77 ? -4.943 -13.730 4.752 1.00 97.69 77 ASP A CA 1
ATOM 607 C C . ASP A 1 77 ? -5.476 -12.384 5.260 1.00 97.69 77 ASP A C 1
ATOM 609 O O . ASP A 1 77 ? -5.692 -12.229 6.463 1.00 97.69 77 ASP A O 1
ATOM 613 N N . VAL A 1 78 ? -5.765 -11.434 4.362 1.00 96.75 78 VAL A N 1
ATOM 614 C CA . VAL A 1 78 ? -6.368 -10.141 4.727 1.00 96.75 78 VAL A CA 1
ATOM 615 C C . VAL A 1 78 ? -7.738 -10.339 5.377 1.00 96.75 78 VAL A C 1
ATOM 617 O O . VAL A 1 78 ? -7.981 -9.779 6.444 1.00 96.75 78 VAL A O 1
ATOM 620 N N . GLN A 1 79 ? -8.599 -11.189 4.811 1.00 97.00 79 GLN A N 1
ATOM 621 C CA . GLN A 1 79 ? -9.904 -11.509 5.406 1.00 97.00 79 GLN A CA 1
ATOM 622 C C . GLN A 1 79 ? -9.761 -12.145 6.798 1.00 97.00 79 GLN A C 1
ATOM 624 O O . GLN A 1 79 ? -10.498 -11.800 7.719 1.00 97.00 79 GLN A O 1
ATOM 629 N N . SER A 1 80 ? -8.790 -13.044 6.980 1.00 96.50 80 SER A N 1
ATOM 630 C CA . SER A 1 80 ? -8.489 -13.646 8.286 1.00 96.50 80 SER A CA 1
ATOM 631 C C . SER A 1 80 ? -7.991 -12.609 9.301 1.00 96.50 80 SER A C 1
ATOM 633 O O . SER A 1 80 ? -8.342 -12.680 10.481 1.00 96.50 80 SER A O 1
ATOM 635 N N . ILE A 1 81 ? -7.179 -11.642 8.865 1.00 95.44 81 ILE A N 1
ATOM 636 C CA . ILE A 1 81 ? -6.727 -10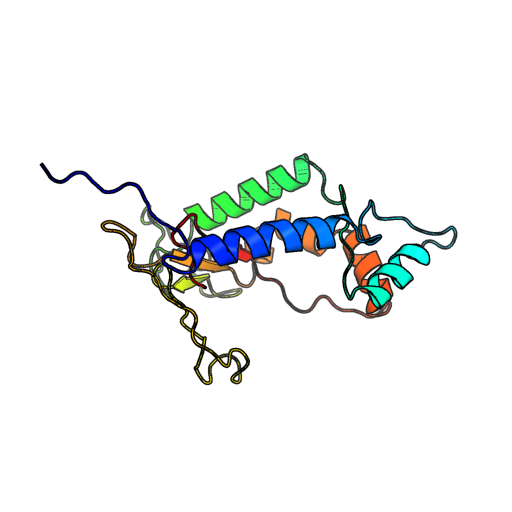.534 9.714 1.00 95.44 81 ILE A CA 1
ATOM 637 C C . ILE A 1 81 ? -7.918 -9.676 10.146 1.00 95.44 81 ILE A C 1
ATOM 639 O O . ILE A 1 81 ? -8.041 -9.389 11.334 1.00 95.44 81 ILE A O 1
ATOM 643 N N . GLU A 1 82 ? -8.805 -9.304 9.219 1.00 95.38 82 GLU A N 1
ATOM 644 C CA . GLU A 1 82 ? -10.005 -8.519 9.527 1.00 95.38 82 GLU A CA 1
ATOM 645 C C . GLU A 1 82 ? -10.955 -9.259 10.488 1.00 95.38 82 GLU A C 1
ATOM 647 O O . GLU A 1 82 ? -11.415 -8.664 11.462 1.00 95.38 82 GLU A O 1
ATOM 652 N N . ASP A 1 83 ? -11.202 -10.559 10.277 1.00 96.12 83 ASP A N 1
ATOM 653 C CA . ASP A 1 83 ? -12.074 -11.387 11.134 1.00 96.12 83 ASP A CA 1
ATOM 654 C C . ASP A 1 83 ? -11.579 -11.456 12.586 1.00 96.12 83 ASP A C 1
ATOM 656 O O . ASP A 1 83 ? -12.368 -11.475 13.534 1.00 96.12 83 ASP A O 1
ATOM 660 N N . ARG A 1 84 ? -10.254 -11.480 12.761 1.00 95.06 84 ARG A N 1
ATOM 661 C CA . ARG A 1 84 ? -9.587 -11.652 14.057 1.00 95.06 84 ARG A CA 1
ATOM 662 C C . ARG A 1 84 ? -9.079 -10.349 14.667 1.00 95.06 84 ARG A C 1
ATOM 664 O O . ARG A 1 84 ? -8.441 -10.392 15.722 1.00 95.06 84 ARG A O 1
ATOM 671 N N . ALA A 1 85 ? -9.315 -9.212 14.021 1.00 94.81 85 ALA A N 1
ATOM 672 C CA . ALA A 1 85 ? -8.930 -7.909 14.539 1.00 94.81 85 ALA A CA 1
ATOM 673 C C . ALA A 1 85 ? -9.700 -7.579 15.835 1.00 94.81 85 ALA A C 1
ATOM 675 O O . ALA A 1 85 ? -10.827 -8.048 16.029 1.00 94.81 85 ALA A O 1
ATOM 676 N N . PRO A 1 86 ? -9.124 -6.771 16.744 1.00 94.75 86 PRO A N 1
ATOM 677 C CA . PRO A 1 86 ? -9.864 -6.260 17.884 1.00 94.75 86 PRO A CA 1
ATOM 678 C C . PRO A 1 86 ? -10.971 -5.322 17.401 1.00 94.75 86 PRO A C 1
ATOM 680 O O . PRO A 1 86 ? -10.851 -4.689 16.356 1.00 94.75 86 PRO A O 1
ATOM 683 N N . THR A 1 87 ? -12.040 -5.196 18.180 1.00 94.44 87 THR A N 1
ATOM 684 C CA . THR A 1 87 ? -13.185 -4.332 17.834 1.00 94.44 87 THR A CA 1
ATOM 685 C C . THR A 1 87 ? -13.051 -2.900 18.351 1.00 94.44 87 THR A C 1
ATOM 687 O O . THR A 1 87 ? -13.909 -2.064 18.085 1.00 94.44 87 THR A O 1
ATOM 690 N N . GLU A 1 88 ? -12.001 -2.616 19.120 1.00 94.25 88 GLU A N 1
ATOM 691 C CA . GLU A 1 88 ? -11.727 -1.312 19.723 1.00 94.25 88 GLU A CA 1
ATOM 692 C C . GLU A 1 88 ? -10.209 -1.083 19.862 1.00 94.25 88 GLU A C 1
ATOM 694 O O . GLU A 1 88 ? -9.432 -2.049 19.895 1.00 94.25 88 GLU A O 1
ATOM 699 N N . PRO A 1 89 ? -9.743 0.175 19.968 1.00 91.88 89 PRO A N 1
ATOM 700 C CA . PRO A 1 89 ? -8.334 0.481 20.169 1.00 91.88 89 PRO A CA 1
ATOM 701 C C . PRO A 1 89 ? -7.770 -0.214 21.411 1.00 91.88 89 PRO A C 1
ATOM 703 O O . PRO A 1 89 ? -8.260 -0.030 22.522 1.00 91.88 89 PRO A O 1
ATOM 706 N N . ARG A 1 90 ? -6.683 -0.977 21.231 1.00 88.19 90 ARG A N 1
ATOM 707 C CA . ARG A 1 90 ? -6.042 -1.786 22.291 1.00 88.19 90 ARG A CA 1
ATOM 708 C C . ARG A 1 90 ? -6.958 -2.868 22.891 1.00 88.19 90 ARG A C 1
ATOM 710 O O . ARG A 1 90 ? -6.647 -3.394 23.964 1.00 88.19 90 ARG A O 1
ATOM 717 N N . GLY A 1 91 ? -8.053 -3.208 22.208 1.00 90.69 91 GLY A N 1
ATOM 718 C CA . GLY A 1 91 ? -8.935 -4.306 22.578 1.00 90.69 91 GLY A CA 1
ATOM 719 C C . GLY A 1 91 ? -8.184 -5.638 22.606 1.00 90.69 91 GLY A C 1
ATOM 720 O O . GLY A 1 91 ? -7.251 -5.868 21.838 1.00 90.69 91 GLY A O 1
ATOM 721 N N . LYS A 1 92 ? -8.582 -6.523 23.522 1.00 92.38 92 LYS A N 1
ATOM 722 C CA . LYS A 1 92 ? -7.957 -7.849 23.696 1.00 92.38 92 LYS A CA 1
ATOM 723 C C . LYS A 1 92 ? -8.720 -8.972 23.014 1.00 92.38 92 LYS A C 1
ATOM 725 O O . LYS A 1 92 ? -8.206 -10.086 22.932 1.00 92.38 92 LYS A O 1
ATOM 730 N N . PHE A 1 93 ? -9.937 -8.688 22.573 1.00 95.06 93 PHE A N 1
ATOM 731 C CA . PHE A 1 93 ? -10.852 -9.673 22.030 1.00 95.06 93 PHE A CA 1
ATOM 732 C C . PHE A 1 93 ? -11.342 -9.245 20.654 1.00 95.06 93 PHE A C 1
ATOM 734 O O . PHE A 1 93 ? -11.488 -8.051 20.390 1.00 95.06 93 PHE A O 1
ATOM 741 N N . ASP A 1 94 ? -11.551 -10.229 19.789 1.00 95.94 94 ASP A N 1
ATOM 742 C CA . ASP A 1 94 ? -12.200 -10.041 18.499 1.00 95.94 94 ASP A CA 1
ATOM 743 C C . ASP A 1 94 ? -13.730 -10.043 18.639 1.00 95.94 94 ASP A C 1
ATOM 745 O O . ASP A 1 94 ? -14.283 -10.179 19.737 1.00 95.94 94 ASP A O 1
ATOM 749 N N . HIS A 1 95 ? -14.432 -9.916 17.514 1.00 95.12 95 HIS A N 1
ATOM 750 C CA . HIS A 1 95 ? -15.893 -9.846 17.503 1.00 95.12 95 HIS A CA 1
ATOM 751 C C . HIS A 1 95 ? -16.588 -11.141 17.976 1.00 95.12 95 HIS A C 1
ATOM 753 O O . HIS A 1 95 ? -17.782 -11.113 18.277 1.00 95.12 95 HIS A O 1
ATOM 759 N N . LEU A 1 96 ? -15.871 -12.271 18.057 1.00 96.75 96 LEU A N 1
ATOM 760 C CA . LEU A 1 96 ? -16.369 -13.545 18.594 1.00 96.75 96 LEU A CA 1
ATOM 761 C C . LEU A 1 96 ? -15.984 -13.757 20.067 1.00 96.75 96 LEU A C 1
ATOM 763 O O . LEU A 1 96 ? -16.286 -14.809 20.634 1.00 96.75 96 LEU A O 1
ATOM 767 N N . GLY A 1 97 ? -15.315 -12.790 20.700 1.00 96.06 97 GLY A N 1
ATOM 768 C CA . GLY A 1 97 ? -14.834 -12.897 22.077 1.00 96.06 97 GLY A CA 1
ATOM 769 C C . GLY A 1 97 ? -13.591 -13.780 22.237 1.00 96.06 97 GLY A C 1
ATOM 770 O O . GLY A 1 97 ? -13.224 -14.125 23.362 1.00 96.06 97 GLY A O 1
ATOM 771 N N . ARG A 1 98 ? -12.929 -14.164 21.138 1.00 95.62 98 ARG A N 1
ATOM 772 C CA . ARG A 1 98 ? -11.639 -14.873 21.169 1.00 95.62 98 ARG A CA 1
ATOM 773 C C . ARG A 1 98 ? -10.524 -13.845 21.381 1.00 95.62 98 ARG A C 1
ATOM 775 O O . ARG A 1 98 ? -10.734 -12.673 21.079 1.00 95.62 98 ARG A O 1
ATOM 782 N N . PRO A 1 99 ? -9.331 -14.229 21.866 1.00 94.31 99 PRO A N 1
ATOM 783 C CA . PRO A 1 99 ? -8.187 -13.322 21.867 1.00 94.31 99 PRO A CA 1
ATOM 784 C C . PRO A 1 99 ? -7.935 -12.750 20.465 1.00 94.31 99 PRO A C 1
ATOM 786 O O . PRO A 1 99 ? -7.761 -13.514 19.511 1.00 94.31 99 PRO A O 1
ATOM 789 N N . ALA A 1 100 ? -7.923 -11.421 20.353 1.00 94.38 100 ALA A N 1
ATOM 790 C CA . ALA A 1 100 ? -7.691 -10.741 19.086 1.00 94.38 100 ALA A CA 1
ATOM 791 C C . ALA A 1 100 ? -6.281 -11.033 18.556 1.00 94.38 100 ALA A C 1
ATOM 793 O O . ALA A 1 100 ? -5.334 -11.291 19.310 1.00 94.38 100 ALA A O 1
ATOM 794 N N . LEU A 1 101 ? -6.127 -10.975 17.239 1.00 91.94 101 LEU A N 1
ATOM 795 C CA . LEU A 1 101 ? -4.823 -11.020 16.600 1.00 91.94 101 LEU A CA 1
ATOM 796 C C . LEU A 1 101 ? -3.970 -9.833 17.100 1.00 91.94 101 LEU A C 1
ATOM 798 O O . LEU A 1 101 ? -4.457 -8.712 17.217 1.00 91.94 101 LEU A O 1
ATOM 802 N N . GLY A 1 102 ? -2.712 -10.092 17.470 1.00 86.62 102 GLY A N 1
ATOM 803 C CA . GLY A 1 102 ? -1.820 -9.079 18.056 1.00 86.62 102 GLY A CA 1
ATOM 804 C C . GLY A 1 102 ? -2.150 -8.655 19.500 1.00 86.62 102 GLY A C 1
ATOM 805 O O . GLY A 1 102 ? -1.530 -7.725 20.018 1.00 86.62 102 GLY A O 1
ATOM 806 N N . ALA A 1 103 ? -3.090 -9.319 20.192 1.00 86.50 103 ALA A N 1
ATOM 807 C CA . ALA A 1 103 ? -3.480 -8.969 21.568 1.00 86.50 103 ALA A CA 1
ATOM 808 C C . ALA A 1 103 ? -2.366 -9.154 22.619 1.00 86.50 103 ALA A C 1
ATOM 810 O O . ALA A 1 103 ? -2.470 -8.633 23.732 1.00 86.50 103 ALA A O 1
ATOM 811 N N . ASP A 1 104 ? -1.302 -9.889 22.291 1.00 81.00 104 ASP A N 1
ATOM 812 C CA . ASP A 1 104 ? -0.116 -10.034 23.140 1.00 81.00 104 ASP A CA 1
ATOM 813 C C . ASP A 1 104 ? 0.819 -8.810 23.083 1.00 81.00 104 ASP A C 1
ATOM 815 O O . ASP A 1 104 ? 1.790 -8.738 23.841 1.00 81.00 104 ASP A O 1
ATOM 819 N N . GLY A 1 105 ? 0.512 -7.833 22.219 1.00 69.19 105 GLY A N 1
ATOM 820 C CA . GLY A 1 105 ? 1.252 -6.585 22.064 1.00 69.19 105 GLY A CA 1
ATOM 821 C C . GLY A 1 105 ? 2.620 -6.752 21.405 1.00 69.19 105 GLY A C 1
ATOM 822 O O . GLY A 1 105 ? 3.414 -5.809 21.412 1.00 69.19 105 GLY A O 1
ATOM 823 N N . LYS A 1 106 ? 2.923 -7.932 20.856 1.00 66.44 106 LYS A N 1
ATOM 824 C CA . LYS A 1 106 ? 4.164 -8.181 20.126 1.00 66.44 106 LYS A CA 1
ATOM 825 C C . LYS A 1 106 ? 3.907 -7.955 18.641 1.00 66.44 106 LYS A C 1
ATOM 827 O O . LYS A 1 106 ? 2.961 -8.499 18.088 1.00 66.44 106 LYS A O 1
ATOM 832 N N . GLY A 1 107 ? 4.770 -7.166 18.001 1.00 55.69 107 GLY A N 1
ATOM 833 C CA . GLY A 1 107 ? 4.841 -7.185 16.544 1.00 55.69 107 GLY A CA 1
ATOM 834 C C . GLY A 1 107 ? 4.060 -6.126 15.776 1.00 55.69 107 GLY A C 1
ATOM 835 O O . GLY A 1 107 ? 3.689 -6.403 14.651 1.00 55.69 107 GLY A O 1
ATOM 836 N N . GLY A 1 108 ? 3.852 -4.924 16.309 1.00 60.41 108 GLY A N 1
ATOM 837 C CA . GLY A 1 108 ? 3.159 -3.861 15.571 1.00 60.41 108 GLY A CA 1
ATOM 838 C C . GLY A 1 108 ? 1.668 -3.807 15.894 1.00 60.41 108 GLY A C 1
ATOM 839 O O . GLY A 1 108 ? 1.039 -4.799 16.251 1.00 60.41 108 GLY A O 1
ATOM 840 N N . GLY A 1 109 ? 1.125 -2.592 15.900 1.00 82.06 109 GLY A N 1
ATOM 841 C CA . GLY A 1 109 ? -0.230 -2.337 16.375 1.00 82.06 109 GLY A CA 1
ATOM 842 C C . GLY A 1 109 ? -1.276 -2.508 15.282 1.00 82.06 109 GLY A C 1
ATOM 843 O O . GLY A 1 109 ? -1.053 -2.133 14.131 1.00 82.06 109 GLY A O 1
ATOM 844 N N . MET A 1 110 ? -2.450 -2.992 15.679 1.00 90.38 110 MET A N 1
ATOM 845 C CA . MET A 1 110 ? -3.682 -2.773 14.931 1.00 90.38 110 MET A CA 1
ATOM 846 C C . MET A 1 110 ? -4.213 -1.396 15.299 1.00 90.38 110 MET A C 1
ATOM 848 O O . MET A 1 110 ? -4.613 -1.152 16.441 1.00 90.38 110 MET A O 1
ATOM 852 N N . ALA A 1 111 ? -4.150 -0.475 14.347 1.00 92.00 111 ALA A N 1
ATOM 853 C CA . ALA A 1 111 ? -4.673 0.864 14.516 1.00 92.00 111 ALA A CA 1
ATOM 854 C C . ALA A 1 111 ? -6.107 0.906 13.997 1.00 92.00 111 ALA A C 1
ATOM 856 O O . ALA A 1 111 ? -6.379 0.638 12.822 1.00 92.00 111 ALA A O 1
ATOM 857 N N . LEU A 1 112 ? -7.008 1.243 14.915 1.00 94.88 112 LEU A N 1
ATOM 858 C CA . LEU A 1 112 ? -8.412 1.467 14.645 1.00 94.88 112 LEU A CA 1
ATOM 859 C C . LEU A 1 112 ? -8.726 2.951 14.770 1.00 94.88 112 LEU A C 1
ATOM 861 O O . LEU A 1 112 ? -8.173 3.642 15.629 1.00 94.88 112 LEU A O 1
ATOM 865 N N . VAL A 1 113 ? -9.639 3.416 13.930 1.00 95.81 113 VAL A N 1
ATOM 866 C CA . VAL A 1 113 ? -10.088 4.810 13.887 1.00 95.81 113 VAL A CA 1
ATOM 867 C C . VAL A 1 113 ? -11.611 4.868 13.849 1.00 95.81 113 VAL A C 1
ATOM 869 O O . VAL A 1 113 ? -12.236 3.894 13.418 1.00 95.81 113 VAL A O 1
ATOM 872 N N . PRO A 1 114 ? -12.235 5.985 14.263 1.00 96.12 114 PRO A N 1
ATOM 873 C CA . PRO A 1 114 ? -13.643 6.195 13.974 1.00 96.12 114 PRO A CA 1
ATOM 874 C C . PRO A 1 114 ? -13.869 6.165 12.453 1.00 96.12 114 PRO A C 1
ATOM 876 O O . PRO A 1 114 ? -13.015 6.668 11.709 1.00 96.12 114 PRO A O 1
ATOM 879 N N . PRO A 1 115 ? -14.984 5.598 11.961 1.00 95.44 115 PRO A N 1
ATOM 880 C CA . PRO A 1 115 ? -15.274 5.567 10.533 1.00 95.44 115 PRO A CA 1
ATOM 881 C C . PRO A 1 115 ? -15.173 6.953 9.898 1.00 95.44 115 PRO A C 1
ATOM 883 O O . PRO A 1 115 ? -15.604 7.938 10.495 1.00 95.44 115 PRO A O 1
ATOM 886 N N . LEU A 1 116 ? -14.637 7.017 8.677 1.00 93.06 116 LEU A N 1
ATOM 887 C CA . LEU A 1 116 ? -14.525 8.243 7.869 1.00 93.06 116 LEU A CA 1
ATOM 888 C C . LEU A 1 116 ? -13.679 9.377 8.481 1.00 93.06 116 LEU A C 1
ATOM 890 O O . LEU A 1 116 ? -13.630 10.470 7.919 1.00 93.06 116 LEU A O 1
ATOM 894 N N . SER A 1 117 ? -12.996 9.123 9.598 1.00 94.06 117 SER A N 1
ATOM 895 C CA . SER A 1 117 ? -12.151 10.112 10.267 1.00 94.06 117 SER A CA 1
ATOM 896 C C . SER A 1 117 ? -10.777 10.282 9.608 1.00 94.06 117 SER A C 1
ATOM 898 O O . SER A 1 117 ? -10.261 9.374 8.961 1.00 94.06 117 SER A O 1
ATOM 900 N N . ASP A 1 118 ? -10.171 11.445 9.814 1.00 94.12 118 ASP A N 1
ATOM 901 C CA . ASP A 1 118 ? -8.781 11.798 9.534 1.00 94.12 118 ASP A CA 1
ATOM 902 C C . ASP A 1 118 ? -8.092 12.184 10.856 1.00 94.12 118 ASP A C 1
ATOM 904 O O . ASP A 1 118 ? -8.043 13.360 11.226 1.00 94.12 118 ASP A O 1
ATOM 908 N N . PRO A 1 119 ? -7.568 11.233 11.636 1.00 91.75 119 PRO A N 1
ATOM 909 C CA . PRO A 1 119 ? -7.041 11.546 12.960 1.00 91.75 119 PRO A CA 1
ATOM 910 C C . PRO A 1 119 ? -5.749 12.382 12.942 1.00 91.75 119 PRO A C 1
ATOM 912 O O . PRO A 1 119 ? -5.369 12.905 13.990 1.00 91.75 119 PRO A O 1
ATOM 915 N N . ILE A 1 120 ? -5.056 12.501 11.799 1.00 93.62 120 ILE A N 1
ATOM 916 C CA . ILE A 1 120 ? -3.705 13.084 11.726 1.00 93.62 120 ILE A CA 1
ATOM 917 C C . ILE A 1 120 ? -3.666 14.410 10.960 1.00 93.62 120 ILE A C 1
ATOM 919 O O . ILE A 1 120 ? -2.873 15.285 11.323 1.00 93.62 120 ILE A O 1
ATOM 923 N N . GLY A 1 121 ? -4.480 14.587 9.921 1.00 94.94 121 GLY A N 1
ATOM 924 C CA . GLY A 1 121 ? -4.434 15.767 9.066 1.00 94.94 121 GLY A CA 1
ATOM 925 C C . GLY A 1 121 ? -4.646 17.074 9.828 1.00 94.94 121 GLY A C 1
ATOM 926 O O . GLY A 1 121 ? -5.527 17.203 10.680 1.00 94.94 121 GLY A O 1
ATOM 927 N N . GLY A 1 122 ? -3.798 18.062 9.539 1.00 94.88 122 GLY A N 1
ATOM 928 C CA . GLY A 1 122 ? -3.818 19.371 10.192 1.00 94.88 122 GLY A CA 1
ATOM 929 C C . GLY A 1 122 ? -3.253 19.375 11.617 1.00 94.88 122 GLY A C 1
ATOM 930 O O . GLY A 1 122 ? -3.370 20.385 12.310 1.00 94.88 122 GLY A O 1
ATOM 931 N N . THR A 1 123 ? -2.640 18.277 12.072 1.00 95.06 123 THR A N 1
ATOM 932 C CA . THR A 1 123 ? -2.009 18.170 13.398 1.00 95.06 123 THR A CA 1
ATOM 933 C C . THR A 1 123 ? -0.479 18.106 13.303 1.00 95.06 123 THR A C 1
ATOM 935 O O . THR A 1 123 ? 0.098 17.947 12.229 1.00 95.06 123 THR A O 1
ATOM 938 N N . ALA A 1 124 ? 0.206 18.180 14.451 1.00 95.12 124 ALA A N 1
ATOM 939 C CA . ALA A 1 124 ? 1.648 17.917 14.544 1.00 95.12 124 ALA A CA 1
ATOM 940 C C . ALA A 1 124 ? 2.003 16.410 14.518 1.00 95.12 124 ALA A C 1
ATOM 942 O O . ALA A 1 124 ? 3.179 16.051 14.616 1.00 95.12 124 ALA A O 1
ATOM 943 N N . GLY A 1 125 ? 1.006 15.521 14.405 1.00 91.25 125 GLY A N 1
ATOM 944 C CA . GLY A 1 125 ? 1.208 14.078 14.296 1.00 91.25 125 GLY A CA 1
ATOM 945 C C . GLY A 1 125 ? 2.084 13.707 13.097 1.00 91.25 125 GLY A C 1
ATOM 946 O O . GLY A 1 125 ? 2.146 14.432 12.104 1.00 91.25 125 GLY A O 1
ATOM 947 N N . ASN A 1 126 ? 2.804 12.586 13.200 1.00 89.12 126 ASN A N 1
ATOM 948 C CA . ASN A 1 126 ? 3.771 12.136 12.189 1.00 89.12 126 ASN A CA 1
ATOM 949 C C . ASN A 1 126 ? 4.756 13.244 11.760 1.00 89.12 126 ASN A C 1
ATOM 951 O O . ASN A 1 126 ? 5.013 13.433 10.571 1.00 89.12 126 ASN A O 1
ATOM 955 N N . ASN A 1 127 ? 5.283 14.003 12.728 1.00 93.25 127 ASN A N 1
ATOM 956 C CA . ASN A 1 127 ? 6.183 15.144 12.511 1.00 93.25 127 ASN A CA 1
ATOM 957 C C . ASN A 1 127 ? 5.590 16.250 11.615 1.00 93.25 127 ASN A C 1
ATOM 959 O O . ASN A 1 127 ? 6.320 16.915 10.884 1.00 93.25 127 ASN A O 1
ATOM 963 N N . GLY A 1 128 ? 4.266 16.438 11.640 1.00 92.75 128 GLY A N 1
ATOM 964 C CA . GLY A 1 128 ? 3.577 17.463 10.850 1.00 92.75 128 GLY A CA 1
ATOM 965 C C . GLY A 1 128 ? 3.523 17.171 9.348 1.00 92.75 128 GLY A C 1
ATOM 966 O O . GLY A 1 128 ? 3.266 18.075 8.556 1.00 92.75 128 GLY A O 1
ATOM 967 N N . ARG A 1 129 ? 3.753 15.916 8.933 1.00 94.69 129 ARG A N 1
ATOM 968 C CA . ARG A 1 129 ? 3.769 15.502 7.518 1.00 94.69 129 ARG A CA 1
ATOM 969 C C . ARG A 1 129 ? 2.441 15.741 6.786 1.00 94.69 129 ARG A C 1
ATOM 971 O O . ARG A 1 129 ? 2.439 15.829 5.561 1.00 94.69 129 ARG A O 1
ATOM 978 N N . HIS A 1 130 ? 1.330 15.835 7.515 1.00 93.38 130 HIS A N 1
ATOM 979 C CA . HIS A 1 130 ? -0.019 15.983 6.965 1.00 93.38 130 HIS A CA 1
ATOM 980 C C . HIS A 1 130 ? -0.572 17.378 7.311 1.00 93.38 130 HIS A C 1
ATOM 982 O O . HIS A 1 130 ? -1.252 17.534 8.325 1.00 93.38 130 HIS A O 1
ATOM 988 N N . PRO A 1 131 ? -0.268 18.418 6.509 1.00 94.31 131 PRO A N 1
ATOM 989 C CA . PRO A 1 131 ? -0.501 19.812 6.898 1.00 94.31 131 PRO A CA 1
ATOM 990 C C . PRO A 1 131 ? -1.975 20.242 6.889 1.00 94.31 131 PRO A C 1
ATOM 992 O O . PRO A 1 131 ? -2.299 21.288 7.444 1.00 94.31 131 PRO A O 1
ATOM 995 N N . ALA A 1 132 ? -2.866 19.473 6.263 1.00 94.50 132 ALA A N 1
ATOM 996 C CA . ALA A 1 132 ? -4.279 19.805 6.128 1.00 94.50 132 ALA A CA 1
ATOM 997 C C . ALA A 1 132 ? -5.161 18.670 6.649 1.00 94.50 132 ALA A C 1
ATOM 999 O O . ALA A 1 132 ? -4.815 17.500 6.495 1.00 94.50 132 ALA A O 1
ATOM 1000 N N . LYS A 1 133 ? -6.291 19.047 7.253 1.00 93.06 133 LYS A N 1
ATOM 1001 C CA . LYS A 1 133 ? -7.361 18.145 7.681 1.00 93.06 133 LYS A CA 1
ATOM 1002 C C . LYS A 1 133 ? -8.252 17.827 6.483 1.00 93.06 133 LYS A C 1
ATOM 1004 O O . LYS A 1 133 ? -8.735 18.746 5.818 1.00 93.06 133 LYS A O 1
ATOM 1009 N N . MET A 1 134 ? -8.473 16.547 6.220 1.00 89.69 134 MET A N 1
ATOM 1010 C CA . MET A 1 134 ? -9.408 16.091 5.199 1.00 89.69 134 MET A CA 1
ATOM 1011 C C . MET A 1 134 ? -10.854 16.295 5.659 1.00 89.69 134 MET A C 1
ATOM 1013 O O . MET A 1 134 ? -11.157 16.310 6.853 1.00 89.69 134 MET A O 1
ATOM 1017 N N . ILE A 1 135 ? -11.760 16.455 4.695 1.00 86.19 135 ILE A N 1
ATOM 1018 C CA . ILE A 1 135 ? -13.200 16.476 4.967 1.00 86.19 135 ILE A CA 1
ATOM 1019 C C . ILE A 1 135 ? -13.594 15.118 5.558 1.00 86.19 135 ILE A C 1
ATOM 1021 O O . ILE A 1 135 ? -13.284 14.084 4.972 1.00 86.19 135 ILE A O 1
ATOM 1025 N N . GLU A 1 136 ? -14.305 15.134 6.686 1.00 88.62 136 GLU A N 1
ATOM 1026 C CA . GLU A 1 136 ? -14.869 13.944 7.332 1.00 88.62 136 GLU A CA 1
ATOM 1027 C C . GLU A 1 136 ? -16.389 13.929 7.108 1.00 88.62 136 GLU A C 1
ATOM 1029 O O . GLU A 1 136 ? -17.113 14.718 7.727 1.00 88.62 136 GLU A O 1
ATOM 1034 N N . PRO A 1 137 ? -16.907 13.084 6.199 1.00 84.88 137 PRO A N 1
ATOM 1035 C CA . PRO A 1 137 ? -18.343 12.954 6.002 1.00 84.88 137 PRO A CA 1
ATOM 1036 C C . PRO A 1 137 ? -19.050 12.422 7.255 1.00 84.88 137 PRO A C 1
ATOM 1038 O O . PRO A 1 137 ? -18.447 11.803 8.132 1.00 84.88 137 PRO A O 1
ATOM 1041 N N . SER A 1 138 ? -20.367 12.621 7.328 1.00 86.00 138 SER A N 1
ATOM 1042 C CA . SER A 1 138 ? -21.162 12.089 8.436 1.00 86.00 138 SER A CA 1
ATOM 1043 C C . SER A 1 138 ? -21.142 10.560 8.461 1.00 86.00 138 SER A C 1
ATOM 1045 O O . SER A 1 138 ? -21.444 9.903 7.464 1.00 86.00 138 SER A O 1
ATOM 1047 N N . VAL A 1 139 ? -20.840 10.001 9.632 1.00 88.69 139 VAL A N 1
ATOM 1048 C CA . VAL A 1 139 ? -20.861 8.554 9.863 1.00 88.69 139 VAL A CA 1
ATOM 1049 C C . VAL A 1 139 ? -22.302 8.033 9.743 1.00 88.69 139 VAL A C 1
ATOM 1051 O O . VAL A 1 139 ? -23.208 8.597 10.366 1.00 88.69 139 VAL A O 1
ATOM 1054 N N . PRO A 1 140 ? -22.555 6.972 8.952 1.00 86.44 140 PRO A N 1
ATOM 1055 C CA . PRO A 1 140 ? -23.902 6.446 8.773 1.00 86.44 140 PRO A CA 1
ATOM 1056 C C . PRO A 1 140 ? -24.438 5.798 10.056 1.00 86.44 140 PRO A C 1
ATOM 1058 O O . PRO A 1 140 ? -23.698 5.218 10.851 1.00 86.44 140 PRO A O 1
ATOM 1061 N N . ALA A 1 141 ? -25.759 5.859 10.243 1.00 89.94 141 ALA A N 1
ATOM 1062 C CA . ALA A 1 141 ? -26.417 5.222 11.379 1.00 89.94 141 ALA A CA 1
ATOM 1063 C C . ALA A 1 141 ? -26.158 3.705 11.387 1.00 89.94 141 ALA A C 1
ATOM 1065 O O . ALA A 1 141 ? -26.357 3.031 10.377 1.00 89.94 141 ALA A O 1
ATOM 1066 N N . GLY A 1 142 ? -25.741 3.173 12.539 1.00 90.38 142 GLY A N 1
ATOM 1067 C CA . GLY A 1 142 ? -25.420 1.752 12.703 1.00 90.38 142 GLY A CA 1
ATOM 1068 C C . GLY A 1 142 ? -24.018 1.348 12.237 1.00 90.38 142 GLY A C 1
ATOM 1069 O O . GLY A 1 142 ? -23.708 0.160 12.269 1.00 90.38 142 GLY A O 1
ATOM 1070 N N . ALA A 1 143 ? -23.169 2.298 11.825 1.00 93.38 143 ALA A N 1
ATOM 1071 C CA . ALA A 1 143 ? -21.741 2.035 11.667 1.00 93.38 143 ALA A CA 1
ATOM 1072 C C . ALA A 1 143 ? -21.113 1.581 13.000 1.00 93.38 143 ALA A C 1
ATOM 1074 O O . ALA A 1 143 ? -21.569 2.017 14.064 1.00 93.38 143 ALA A O 1
ATOM 1075 N N . PRO A 1 144 ? -20.066 0.738 12.963 1.00 94.50 144 PRO A N 1
ATOM 1076 C CA . PRO A 1 144 ? -19.296 0.435 14.160 1.00 94.50 144 PRO A CA 1
ATOM 1077 C C . PRO A 1 144 ? -18.620 1.703 14.693 1.00 94.50 144 PRO A C 1
ATOM 1079 O O . PRO A 1 144 ? -18.316 2.625 13.937 1.00 94.50 144 PRO A O 1
ATOM 1082 N N . GLU A 1 145 ? -18.353 1.735 15.996 1.00 95.75 145 GLU A N 1
ATOM 1083 C CA . GLU A 1 145 ? -17.629 2.848 16.625 1.00 95.75 145 GLU A CA 1
ATOM 1084 C C . GLU A 1 145 ? -16.189 2.961 16.100 1.00 95.75 145 GLU A C 1
ATOM 1086 O O . GLU A 1 145 ? -15.657 4.061 15.965 1.00 95.75 145 GLU A O 1
ATOM 1091 N N . TRP A 1 146 ? -15.592 1.820 15.749 1.00 96.56 146 TRP A N 1
ATOM 1092 C CA . TRP A 1 146 ? -14.213 1.697 15.303 1.00 96.56 146 TRP A CA 1
ATOM 1093 C C . TRP A 1 146 ? -14.120 0.826 14.054 1.00 96.56 146 TRP A C 1
ATOM 1095 O O . TRP A 1 146 ? -14.821 -0.178 13.924 1.00 96.56 146 TRP A O 1
ATOM 1105 N N . VAL A 1 147 ? -13.218 1.191 13.149 1.00 96.38 147 VAL A N 1
ATOM 1106 C CA . VAL A 1 147 ? -12.844 0.387 11.983 1.00 96.38 147 VAL A CA 1
ATOM 1107 C C . VAL A 1 147 ? -11.337 0.191 11.946 1.00 96.38 147 VAL A C 1
ATOM 1109 O O . VAL A 1 147 ? -10.582 1.079 12.348 1.00 96.38 147 VAL A O 1
ATOM 1112 N N . LEU A 1 148 ? -10.894 -0.968 11.462 1.00 95.50 148 LEU A N 1
ATOM 1113 C CA . LEU A 1 148 ? -9.478 -1.242 11.248 1.00 95.50 148 LEU A CA 1
ATOM 1114 C C . LEU A 1 148 ? -8.962 -0.353 10.114 1.00 95.50 148 LEU A C 1
ATOM 1116 O O . LEU A 1 148 ? -9.557 -0.287 9.045 1.00 95.50 148 LEU A O 1
ATOM 1120 N N . GLN A 1 149 ? -7.861 0.358 10.341 1.00 94.94 149 GLN A N 1
ATOM 1121 C CA . GLN A 1 149 ? -7.262 1.213 9.312 1.00 94.94 149 GLN A CA 1
ATOM 1122 C C . GLN A 1 149 ? -5.888 0.712 8.902 1.00 94.94 149 GLN A C 1
ATOM 1124 O O . GLN A 1 149 ? -5.569 0.671 7.716 1.00 94.94 149 GLN A O 1
ATOM 1129 N N . VAL A 1 150 ? -5.067 0.347 9.883 1.00 94.25 150 VAL A N 1
ATOM 1130 C CA . VAL A 1 150 ? -3.665 0.006 9.666 1.00 94.25 150 VAL A CA 1
ATOM 1131 C C . VAL A 1 150 ? -3.314 -1.243 10.461 1.00 94.25 150 VAL A C 1
ATOM 1133 O O . VAL A 1 150 ? -3.531 -1.309 11.672 1.00 94.25 150 VAL A O 1
ATOM 1136 N N . VAL A 1 151 ? -2.727 -2.214 9.767 1.00 94.06 151 VAL A N 1
ATOM 1137 C CA . VAL A 1 151 ? -2.120 -3.411 10.351 1.00 94.06 151 VAL A CA 1
ATOM 1138 C C . VAL A 1 151 ? -0.609 -3.261 10.227 1.00 94.06 151 VAL A C 1
ATOM 1140 O O . VAL A 1 151 ? -0.037 -3.467 9.154 1.00 94.06 151 VAL A O 1
ATOM 1143 N N . GLY A 1 152 ? 0.032 -2.843 11.319 1.00 91.75 152 GLY A N 1
ATOM 1144 C CA . GLY A 1 152 ? 1.490 -2.809 11.414 1.00 91.75 152 GLY A CA 1
ATOM 1145 C C . GLY A 1 152 ? 2.063 -4.198 11.687 1.00 91.75 152 GLY A C 1
ATOM 1146 O O . GLY A 1 152 ? 1.414 -5.010 12.341 1.00 91.75 152 GLY A O 1
ATOM 1147 N N . GLY A 1 153 ? 3.280 -4.460 11.203 1.00 89.12 153 GLY A N 1
ATOM 1148 C CA . GLY A 1 153 ? 3.950 -5.749 11.396 1.00 89.12 153 GLY A CA 1
ATOM 1149 C C . GLY A 1 153 ? 3.272 -6.911 10.673 1.00 89.12 153 GLY A C 1
ATOM 1150 O O . GLY A 1 153 ? 3.315 -8.050 11.145 1.00 89.12 153 GLY A O 1
ATOM 1151 N N . SER A 1 154 ? 2.623 -6.623 9.541 1.00 91.38 154 SER A N 1
ATOM 1152 C CA . SER A 1 154 ? 1.757 -7.550 8.808 1.00 91.38 154 SER A CA 1
ATOM 1153 C C . SER A 1 154 ? 2.426 -8.876 8.443 1.00 91.38 154 SER A C 1
ATOM 1155 O O . SER A 1 154 ? 1.731 -9.885 8.343 1.00 91.38 154 SER A O 1
ATOM 1157 N N . LEU A 1 155 ? 3.757 -8.915 8.308 1.00 92.69 155 LEU A N 1
ATOM 1158 C CA . LEU A 1 155 ? 4.496 -10.144 7.980 1.00 92.69 155 LEU A CA 1
ATOM 1159 C C . LEU A 1 155 ? 4.403 -11.218 9.075 1.00 92.69 155 LEU A C 1
ATOM 1161 O O . LEU A 1 155 ? 4.637 -12.388 8.804 1.00 92.69 155 LEU A O 1
ATOM 1165 N N . GLN A 1 156 ? 4.067 -10.841 10.311 1.00 90.44 156 GLN A N 1
ATOM 1166 C CA . GLN A 1 156 ? 3.856 -11.790 11.412 1.00 90.44 156 GLN A CA 1
ATOM 1167 C C . GLN A 1 156 ? 2.463 -12.422 11.389 1.00 90.44 156 GLN A C 1
ATOM 1169 O O . GLN A 1 156 ? 2.221 -13.416 12.073 1.00 90.44 156 GLN A O 1
ATOM 1174 N N . PHE A 1 157 ? 1.536 -11.820 10.645 1.00 91.25 157 PHE A N 1
ATOM 1175 C CA . PHE A 1 157 ? 0.126 -12.198 10.632 1.00 91.25 157 PHE A CA 1
ATOM 1176 C C . PHE A 1 157 ? -0.318 -12.804 9.300 1.00 91.25 157 PHE A C 1
ATOM 1178 O O . PHE A 1 157 ? -1.404 -13.374 9.238 1.00 91.25 157 PHE A O 1
ATOM 1185 N N . SER A 1 158 ? 0.504 -12.683 8.256 1.00 94.62 158 SER A N 1
ATOM 1186 C CA . SER A 1 158 ? 0.217 -13.188 6.919 1.00 94.62 158 SER A CA 1
ATOM 1187 C C . SER A 1 158 ? 1.475 -13.754 6.267 1.00 94.62 158 SER A C 1
ATOM 1189 O O . SER A 1 158 ? 2.416 -13.024 5.940 1.00 94.62 158 SER A O 1
ATOM 1191 N N . ASP A 1 159 ? 1.450 -15.061 6.014 1.00 96.56 159 ASP A N 1
ATOM 1192 C CA . ASP A 1 159 ? 2.475 -15.728 5.216 1.00 96.56 159 ASP A CA 1
ATOM 1193 C C . ASP A 1 159 ? 2.451 -15.220 3.769 1.00 96.56 159 ASP A C 1
ATOM 1195 O O . ASP A 1 159 ? 3.501 -15.112 3.136 1.00 96.56 159 ASP A O 1
ATOM 1199 N N . ALA A 1 160 ? 1.268 -14.892 3.235 1.00 97.56 160 ALA A N 1
ATOM 1200 C CA . ALA A 1 160 ? 1.135 -14.334 1.894 1.00 97.56 160 ALA A CA 1
ATOM 1201 C C . ALA A 1 160 ? 1.831 -12.968 1.779 1.00 97.56 160 ALA A C 1
ATOM 1203 O O . ALA A 1 160 ? 2.596 -12.745 0.841 1.00 97.56 160 ALA A O 1
ATOM 1204 N N . ALA A 1 161 ? 1.647 -12.085 2.767 1.00 95.69 161 ALA A N 1
ATOM 1205 C CA . ALA A 1 161 ? 2.350 -10.808 2.839 1.00 95.69 161 ALA A CA 1
ATOM 1206 C C . ALA A 1 161 ? 3.864 -11.005 2.988 1.00 95.69 161 ALA A C 1
ATOM 1208 O O . ALA A 1 161 ? 4.627 -10.301 2.333 1.00 95.69 161 ALA A O 1
ATOM 1209 N N . LEU A 1 162 ? 4.307 -11.982 3.791 1.00 95.56 162 LEU A N 1
ATOM 1210 C CA . LEU A 1 162 ? 5.727 -12.319 3.924 1.00 95.56 162 LEU A CA 1
ATOM 1211 C C . LEU A 1 162 ? 6.339 -12.791 2.595 1.00 95.56 162 LEU A C 1
ATOM 1213 O O . LEU A 1 162 ? 7.414 -12.321 2.221 1.00 95.56 162 LEU A O 1
ATOM 1217 N N . ARG A 1 163 ? 5.656 -13.674 1.855 1.00 97.00 163 ARG A N 1
ATOM 1218 C CA . ARG A 1 163 ? 6.102 -14.127 0.524 1.00 97.00 163 ARG A CA 1
ATOM 1219 C C . ARG A 1 163 ? 6.126 -12.981 -0.483 1.00 97.00 163 ARG A C 1
ATOM 1221 O O . ARG A 1 163 ? 7.116 -12.837 -1.191 1.00 97.00 163 ARG A O 1
ATOM 1228 N N . LEU A 1 164 ? 5.085 -12.145 -0.503 1.00 96.38 164 LEU A N 1
ATOM 1229 C CA . LEU A 1 164 ? 5.006 -10.978 -1.381 1.00 96.38 164 LEU A CA 1
ATOM 1230 C C . LEU A 1 164 ? 6.132 -9.976 -1.092 1.00 96.38 164 LEU A C 1
ATOM 1232 O O . LEU A 1 164 ? 6.781 -9.491 -2.015 1.00 96.38 164 LEU A O 1
ATOM 1236 N N . TYR A 1 165 ? 6.400 -9.696 0.186 1.00 95.19 165 TYR A N 1
ATOM 1237 C CA . TYR A 1 165 ? 7.476 -8.798 0.614 1.00 95.19 165 TYR A CA 1
ATOM 1238 C C . TYR A 1 165 ? 8.863 -9.295 0.182 1.00 95.19 165 TYR A C 1
ATOM 1240 O O . TYR A 1 165 ? 9.762 -8.494 -0.060 1.00 95.19 165 TYR A O 1
ATOM 1248 N N . ALA A 1 166 ? 9.021 -10.614 0.040 1.00 94.88 166 ALA A N 1
ATOM 1249 C CA . ALA A 1 166 ? 10.235 -11.269 -0.435 1.00 94.88 166 ALA A CA 1
ATOM 1250 C C . ALA A 1 166 ? 10.162 -11.722 -1.911 1.00 94.88 166 ALA A C 1
ATOM 1252 O O . ALA A 1 166 ? 10.979 -12.543 -2.334 1.00 94.88 166 ALA A O 1
ATOM 1253 N N . HIS A 1 167 ? 9.200 -11.225 -2.700 1.00 97.00 167 HIS A N 1
ATOM 1254 C CA . HIS A 1 167 ? 9.015 -11.666 -4.083 1.00 97.00 167 HIS A CA 1
ATOM 1255 C C . HIS A 1 167 ? 10.265 -11.338 -4.926 1.00 97.00 167 HIS A C 1
ATOM 1257 O O . HIS A 1 167 ? 10.620 -10.159 -5.031 1.00 97.00 167 HIS A O 1
ATOM 1263 N N . PRO A 1 168 ? 10.923 -12.324 -5.575 1.00 95.25 168 PRO A N 1
ATOM 1264 C CA . PRO A 1 168 ? 12.222 -12.123 -6.224 1.00 95.25 168 PRO A CA 1
ATOM 1265 C C . PRO A 1 168 ? 12.239 -10.988 -7.249 1.00 95.25 168 PRO A C 1
ATOM 1267 O O . PRO A 1 168 ? 13.160 -10.173 -7.246 1.00 95.25 168 PRO A O 1
ATOM 1270 N N . ASP A 1 169 ? 11.200 -10.891 -8.083 1.00 97.19 169 ASP A N 1
ATOM 1271 C CA . ASP A 1 169 ? 11.135 -9.829 -9.089 1.00 97.19 169 ASP A CA 1
ATOM 1272 C C . ASP A 1 169 ? 10.925 -8.444 -8.463 1.00 97.19 169 ASP A C 1
ATOM 1274 O O . ASP A 1 169 ? 11.531 -7.476 -8.918 1.00 97.19 169 ASP A O 1
ATOM 1278 N N . LEU A 1 170 ? 10.137 -8.338 -7.380 1.00 96.62 170 LEU A N 1
ATOM 1279 C CA . LEU A 1 170 ? 9.936 -7.070 -6.671 1.00 96.62 170 LEU A CA 1
ATOM 1280 C C . LEU A 1 170 ? 11.221 -6.628 -5.967 1.00 96.62 170 LEU A C 1
ATOM 1282 O O . LEU A 1 170 ? 11.567 -5.449 -6.020 1.00 96.62 170 LEU A O 1
ATOM 1286 N N . LEU A 1 171 ? 11.954 -7.567 -5.360 1.00 95.69 171 LEU A N 1
ATOM 1287 C CA . LEU A 1 171 ? 13.253 -7.290 -4.747 1.00 95.69 171 LEU A CA 1
ATOM 1288 C C . LEU A 1 171 ? 14.280 -6.838 -5.789 1.00 95.69 171 LEU A C 1
ATOM 1290 O O . LEU A 1 171 ? 14.971 -5.853 -5.556 1.00 95.69 171 LEU A O 1
ATOM 1294 N N . ARG A 1 172 ? 14.342 -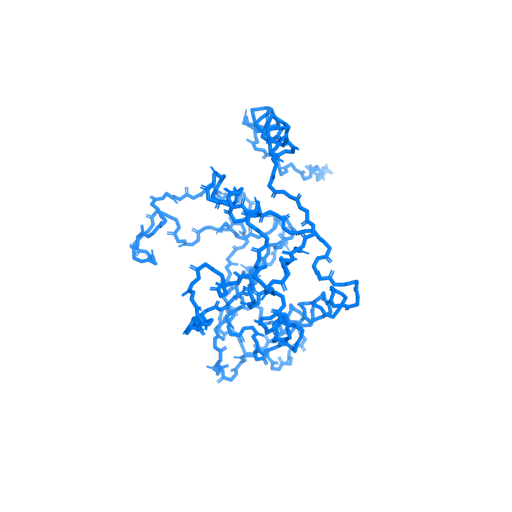7.489 -6.957 1.00 95.69 172 ARG A N 1
ATOM 1295 C CA . ARG A 1 172 ? 15.258 -7.099 -8.043 1.00 95.69 172 ARG A CA 1
ATOM 1296 C C . ARG A 1 172 ? 14.917 -5.728 -8.633 1.00 95.69 172 ARG A C 1
ATOM 1298 O O . ARG A 1 172 ? 15.807 -4.937 -8.948 1.00 95.69 172 ARG A O 1
ATOM 1305 N N . VAL A 1 173 ? 13.626 -5.423 -8.770 1.00 97.12 173 VAL A N 1
ATOM 1306 C CA . VAL A 1 173 ? 13.169 -4.078 -9.145 1.00 97.12 173 VAL A CA 1
ATOM 1307 C C . VAL A 1 173 ? 13.611 -3.059 -8.093 1.00 97.12 173 VAL A C 1
ATOM 1309 O O . VAL A 1 173 ? 14.190 -2.038 -8.451 1.00 97.12 173 VAL A O 1
ATOM 1312 N N . ALA A 1 174 ? 13.392 -3.326 -6.803 1.00 96.06 174 ALA A N 1
ATOM 1313 C CA . ALA A 1 174 ? 13.795 -2.417 -5.731 1.00 96.06 174 ALA A CA 1
ATOM 1314 C C . ALA A 1 174 ? 15.320 -2.207 -5.684 1.00 96.06 174 ALA A C 1
ATOM 1316 O O . ALA A 1 174 ? 15.770 -1.066 -5.561 1.00 96.06 174 ALA A O 1
ATOM 1317 N N . GLU A 1 175 ? 16.105 -3.272 -5.850 1.00 96.00 175 GLU A N 1
ATOM 1318 C CA . GLU A 1 175 ? 17.568 -3.237 -5.952 1.00 96.00 175 GLU A CA 1
ATOM 1319 C C . GLU A 1 175 ? 18.042 -2.319 -7.087 1.00 96.00 175 GLU A C 1
ATOM 1321 O O . GLU A 1 175 ? 18.973 -1.543 -6.889 1.00 96.00 175 GLU A O 1
ATOM 1326 N N . THR A 1 176 ? 17.365 -2.323 -8.242 1.00 96.81 176 THR A N 1
ATOM 1327 C CA . THR A 1 176 ? 17.723 -1.457 -9.385 1.00 96.81 176 THR A CA 1
ATOM 1328 C C . THR A 1 176 ? 17.778 0.023 -8.989 1.00 96.81 176 THR A C 1
ATOM 1330 O O . THR A 1 176 ? 18.651 0.760 -9.443 1.00 96.81 176 THR A O 1
ATOM 1333 N N . PHE A 1 177 ? 16.860 0.467 -8.127 1.00 95.75 177 PHE A N 1
ATOM 1334 C CA . PHE A 1 177 ? 16.760 1.872 -7.724 1.00 95.75 177 PHE A CA 1
ATOM 1335 C C . PHE A 1 177 ? 17.502 2.200 -6.427 1.00 95.75 177 PHE A C 1
ATOM 1337 O O . PHE A 1 177 ? 17.842 3.361 -6.207 1.00 95.75 177 PHE A O 1
ATOM 1344 N N . ASN A 1 178 ? 17.736 1.209 -5.562 1.00 95.81 178 ASN A N 1
ATOM 1345 C CA . ASN A 1 178 ? 18.275 1.427 -4.216 1.00 95.81 178 ASN A CA 1
ATOM 1346 C C . ASN A 1 178 ? 19.677 0.839 -4.000 1.00 95.81 178 ASN A C 1
ATOM 1348 O O . ASN A 1 178 ? 20.295 1.137 -2.982 1.00 95.81 178 ASN A O 1
ATOM 1352 N N . GLY A 1 179 ? 20.186 0.048 -4.945 1.00 96.31 179 GLY A N 1
ATOM 1353 C CA . GLY A 1 179 ? 21.465 -0.646 -4.850 1.00 96.31 179 GLY A CA 1
ATOM 1354 C C . GLY A 1 179 ? 21.357 -2.075 -4.292 1.00 96.31 179 GLY A C 1
ATOM 1355 O O . GLY A 1 179 ? 20.338 -2.451 -3.708 1.00 96.31 179 GLY A O 1
ATOM 1356 N N . PRO A 1 180 ? 22.419 -2.886 -4.464 1.00 94.94 180 PRO A N 1
ATOM 1357 C CA . PRO A 1 180 ? 22.454 -4.299 -4.062 1.00 94.94 180 PRO A CA 1
ATOM 1358 C C . PRO A 1 180 ? 22.464 -4.521 -2.544 1.00 94.94 180 PRO A C 1
ATOM 1360 O O . PRO A 1 180 ? 22.219 -5.631 -2.079 1.00 94.94 180 PRO A O 1
ATOM 1363 N N . ASP A 1 181 ? 22.762 -3.489 -1.758 1.00 94.94 181 ASP A N 1
ATOM 1364 C CA . ASP A 1 181 ? 22.766 -3.512 -0.295 1.00 94.94 181 ASP A CA 1
ATOM 1365 C C . ASP A 1 181 ? 21.468 -2.963 0.321 1.00 94.94 181 ASP A C 1
ATOM 1367 O O . ASP A 1 181 ? 21.387 -2.789 1.543 1.00 94.94 181 ASP A O 1
ATOM 1371 N N . PHE A 1 182 ? 20.433 -2.709 -0.494 1.00 95.31 182 PHE A N 1
ATOM 1372 C CA . PHE A 1 182 ? 19.163 -2.218 0.025 1.00 95.31 182 PHE A CA 1
ATOM 1373 C C . PHE A 1 182 ? 18.561 -3.201 1.034 1.00 95.31 182 PHE A C 1
ATOM 1375 O O . PHE A 1 182 ? 18.612 -4.422 0.888 1.00 95.31 182 PHE A O 1
ATOM 1382 N N . THR A 1 183 ? 17.947 -2.644 2.074 1.00 91.12 183 THR A N 1
ATOM 1383 C CA . THR A 1 183 ? 17.208 -3.418 3.069 1.00 91.12 183 THR A CA 1
ATOM 1384 C C . THR A 1 183 ? 15.760 -2.942 3.083 1.00 91.12 183 THR A C 1
ATOM 1386 O O . THR A 1 183 ? 15.525 -1.751 3.316 1.00 91.12 183 THR A O 1
ATOM 1389 N N . PRO A 1 184 ? 14.778 -3.832 2.860 1.00 85.00 184 PRO A N 1
ATOM 1390 C CA . PRO A 1 184 ? 13.374 -3.498 3.047 1.00 85.00 184 PRO A CA 1
ATOM 1391 C C . PRO A 1 184 ? 13.133 -2.975 4.473 1.00 85.00 184 PRO A C 1
ATOM 1393 O O . PRO A 1 184 ? 13.411 -3.670 5.449 1.00 85.00 184 PRO A O 1
ATOM 1396 N N . PHE A 1 185 ? 12.659 -1.734 4.599 1.00 84.38 185 PHE A N 1
ATOM 1397 C CA . PHE A 1 185 ? 12.648 -1.024 5.883 1.00 84.38 185 PHE A CA 1
ATOM 1398 C C . PHE A 1 185 ? 11.326 -1.127 6.651 1.00 84.38 185 PHE A C 1
ATOM 1400 O O . PHE A 1 185 ? 11.339 -1.169 7.879 1.00 84.38 185 PHE A O 1
ATOM 1407 N N . ASN A 1 186 ? 10.190 -1.103 5.952 1.00 88.31 186 ASN A N 1
ATOM 1408 C CA . ASN A 1 186 ? 8.879 -1.020 6.587 1.00 88.31 186 ASN A CA 1
ATOM 1409 C C . ASN A 1 186 ? 7.782 -1.610 5.703 1.00 88.31 186 ASN A C 1
ATOM 1411 O O . ASN A 1 186 ? 7.726 -1.351 4.501 1.00 88.31 186 ASN A O 1
ATOM 1415 N N . GLU A 1 187 ? 6.836 -2.274 6.347 1.00 91.88 187 GLU A N 1
ATOM 1416 C CA . GLU A 1 187 ? 5.613 -2.798 5.773 1.00 91.88 187 GLU A CA 1
ATOM 1417 C C . GLU A 1 187 ? 4.380 -2.330 6.552 1.00 91.88 1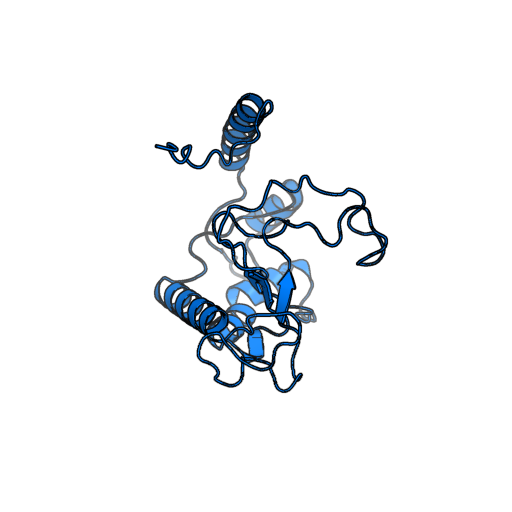87 GLU A C 1
ATOM 1419 O O . GLU A 1 187 ? 4.425 -2.050 7.752 1.00 91.88 187 GLU A O 1
ATOM 1424 N N . VAL A 1 188 ? 3.245 -2.267 5.865 1.00 93.56 188 VAL A N 1
ATOM 1425 C CA . VAL A 1 188 ? 1.947 -2.014 6.484 1.00 93.56 188 VAL A CA 1
ATOM 1426 C C . VAL A 1 188 ? 0.844 -2.455 5.532 1.00 93.56 188 VAL A C 1
ATOM 1428 O O . VAL A 1 188 ? 0.948 -2.235 4.325 1.00 93.56 188 VAL A O 1
ATOM 1431 N N . ILE A 1 189 ? -0.236 -3.022 6.068 1.00 95.00 189 ILE A N 1
ATOM 1432 C CA . ILE A 1 189 ? -1.486 -3.175 5.317 1.00 95.00 189 ILE A CA 1
ATOM 1433 C C . ILE A 1 189 ? -2.422 -2.040 5.722 1.00 95.00 189 ILE A C 1
ATOM 1435 O O . ILE A 1 189 ? -2.702 -1.846 6.906 1.00 95.00 189 ILE A O 1
ATOM 1439 N N . TRP A 1 190 ? -2.903 -1.296 4.728 1.00 95.19 190 TRP A N 1
ATOM 1440 C CA . TRP A 1 190 ? -3.950 -0.295 4.898 1.00 95.19 190 TRP A CA 1
ATOM 1441 C C . TRP A 1 190 ? -5.294 -0.879 4.490 1.00 95.19 190 TRP A C 1
ATOM 1443 O O . TRP A 1 190 ? -5.470 -1.305 3.349 1.00 95.19 190 TRP A O 1
ATOM 1453 N N . ILE A 1 191 ? -6.253 -0.842 5.407 1.00 95.69 191 ILE A N 1
ATOM 1454 C CA . ILE A 1 191 ? -7.620 -1.279 5.166 1.00 95.69 191 ILE A CA 1
ATOM 1455 C C . ILE A 1 191 ? -8.481 -0.045 4.902 1.00 95.69 191 ILE A C 1
ATOM 1457 O O . ILE A 1 191 ? -8.693 0.809 5.764 1.00 95.69 191 ILE A O 1
ATOM 1461 N N . LYS A 1 192 ? -8.983 0.063 3.672 1.00 94.06 192 LYS A N 1
ATOM 1462 C CA . LYS A 1 192 ? -9.954 1.089 3.279 1.00 94.06 192 LYS A CA 1
ATOM 1463 C C . LYS A 1 192 ? -11.327 0.435 3.195 1.00 94.06 192 LYS A C 1
ATOM 1465 O O . LYS A 1 192 ? -11.769 0.022 2.126 1.00 94.06 192 LYS A O 1
ATOM 1470 N N . HIS A 1 193 ? -11.988 0.330 4.349 1.00 94.00 193 HIS A N 1
ATOM 1471 C CA . HIS A 1 193 ? -13.309 -0.284 4.434 1.00 94.00 193 HIS A CA 1
ATOM 1472 C C . HIS A 1 193 ? -14.305 0.385 3.473 1.00 94.00 193 HIS A C 1
ATOM 1474 O O . HIS A 1 193 ? -14.379 1.623 3.434 1.00 94.00 193 HIS A O 1
ATOM 1480 N N . PRO A 1 194 ? -15.120 -0.398 2.743 1.00 91.56 194 PRO A N 1
ATOM 1481 C CA . PRO A 1 194 ? -16.140 0.145 1.860 1.00 91.56 194 PRO A CA 1
ATOM 1482 C C . PRO A 1 194 ? -17.035 1.145 2.595 1.00 91.56 194 PRO A C 1
ATOM 1484 O O . PRO A 1 194 ? -17.709 0.795 3.561 1.00 91.56 194 PRO A O 1
ATOM 1487 N N . ARG A 1 195 ? -17.034 2.400 2.129 1.00 88.88 195 ARG A N 1
ATOM 1488 C CA . ARG A 1 195 ? -17.839 3.515 2.671 1.00 88.88 195 ARG A CA 1
ATOM 1489 C C . ARG A 1 195 ? -17.578 3.889 4.138 1.00 88.88 195 ARG A C 1
ATOM 1491 O O . ARG A 1 195 ? -18.336 4.688 4.675 1.00 88.88 195 ARG A O 1
ATOM 1498 N N . LEU A 1 196 ? -16.557 3.329 4.784 1.00 93.25 196 LEU A N 1
ATOM 1499 C CA . LEU A 1 196 ? -16.257 3.566 6.203 1.00 93.25 196 LEU A CA 1
ATOM 1500 C C . LEU A 1 196 ? -14.775 3.850 6.473 1.00 93.25 196 LEU A C 1
ATOM 1502 O O . LEU A 1 196 ? -14.435 4.262 7.578 1.00 93.25 196 LEU A O 1
ATOM 1506 N N . GLY A 1 197 ? -13.892 3.630 5.494 1.00 92.19 197 GLY A N 1
ATOM 1507 C CA . GLY A 1 197 ? -12.458 3.845 5.660 1.00 92.19 197 GLY A CA 1
ATOM 1508 C C . GLY A 1 197 ? -12.139 5.277 6.087 1.00 92.19 197 GLY A C 1
ATOM 1509 O O . GLY A 1 197 ? -12.603 6.229 5.461 1.00 92.19 197 GLY A O 1
ATOM 1510 N N . GLY A 1 198 ? -11.336 5.420 7.143 1.00 89.12 198 GLY A N 1
ATOM 1511 C CA . GLY A 1 198 ? -10.756 6.710 7.516 1.00 89.12 198 GLY A CA 1
ATOM 1512 C C . GLY A 1 198 ? -9.812 7.225 6.428 1.00 89.12 198 GLY A C 1
ATOM 1513 O O . GLY A 1 198 ? -9.264 6.423 5.659 1.00 89.12 198 GLY A O 1
ATOM 1514 N N . SER A 1 199 ? -9.627 8.541 6.359 1.00 81.31 199 SER A N 1
ATOM 1515 C CA . SER A 1 199 ? -8.751 9.206 5.384 1.00 81.31 199 SER A CA 1
ATOM 1516 C C . SER A 1 199 ? -7.280 9.000 5.716 1.00 81.31 199 SER A C 1
ATOM 1518 O O . SER A 1 199 ? -6.915 9.081 6.908 1.00 81.31 199 SER A O 1
#

Radius of gyration: 20.62 Å; chains: 1; bounding box: 65×38×46 Å